Protein AF-0000000083609469 (afdb_homodimer)

Nearest PDB structures (foldseek):
  6h2f-assembly1_A  TM=4.988E-01  e=3.733E+00  Aeromonas hydrophila subsp. hydrophila AL09-71
  8to0-assembly1_z3  TM=3.259E-01  e=8.298E+00  Mus musculus
  6h2f-assembly1_A  TM=4.991E-01  e=3.916E+00  Aeromonas hydrophila subsp. hydrophila AL09-71
  8to0-assembly1_z3  TM=3.256E-01  e=8.155E+00  Mus musculus

Foldseek 3Di:
DLVLVVVLVVLVVLLVVLVVVQPFQPAQQTHLCDRPDPCNVLSNLLSVLSVQLSVLSVVLSVLSVVCVVVVDPDPVSVVSSVVSNVSSVVSNVVSVVSCCVPPVVCVVVVVVVVVVVVVVVCVVVVVSVVVVVVVVVVVVVVVVVVD/DLVLVVVLVVLVVLLVVLVVVQPFQPAQQTHLCDHPDPCNVLSNLLSVLSVQLSVLSVVLSVLSVVCVVVVDPDPVSVVSSVVSNVSSVVSNVVSVVSCCVPPVVCVVVVVVVVVVVVVVVCVVVVVSVVVVVVVVVVVVVVVVVVD

Solvent-accessible surface area (backbone atoms only — not comparable to full-atom values): 14788 Å² total; per-residue (Å²): 123,71,64,60,57,50,46,47,52,38,45,51,49,16,41,52,29,35,51,52,17,66,71,36,50,35,36,92,77,27,32,41,80,69,32,84,53,101,55,25,65,59,31,33,52,33,42,50,29,41,50,53,12,40,51,30,39,51,54,21,46,53,49,50,52,51,36,67,72,61,71,51,89,52,68,64,62,51,52,52,30,50,52,29,38,53,52,13,40,50,31,29,48,51,24,52,51,52,42,37,64,75,69,66,59,32,58,20,54,50,36,28,48,52,12,38,51,38,35,46,48,43,64,61,48,52,63,61,54,54,52,51,52,54,50,54,53,49,58,56,53,54,60,60,67,73,102,123,71,64,60,55,50,44,48,51,37,43,51,50,15,41,51,30,34,52,52,16,66,72,36,51,35,35,91,78,27,33,41,78,68,32,87,52,99,56,27,66,59,30,34,50,31,43,49,28,42,50,53,12,40,50,30,40,50,53,21,47,52,49,49,52,50,37,66,72,62,73,52,90,51,68,64,63,52,52,52,31,50,53,29,38,54,52,12,36,49,32,28,48,50,25,51,51,52,41,36,64,72,69,67,58,31,59,19,55,51,36,27,49,52,13,38,51,39,34,46,48,44,64,59,49,51,64,62,55,53,52,50,54,54,50,55,54,50,57,56,53,54,62,61,65,73,104

Secondary structure (DSSP, 8-state):
-HHHHHHHHHHHHHHHHHHHHHHS--BTTB-GGG--STTHHHHHHHHHHHHHHHHHHHHHHHHHHHHHHHT---HHHHHHHHHHHHHHHHHHHHHHHHHIIIII--HHHHHHHHHHHHHHHHHHHHHHHHHHHHHHHHHHHHHHHT-/-HHHHHHHHHHHHHHHHHHHHHHS--BTTB-GGG--STTHHHHHHHHHHHHHHHHHHHHHHHHHHHHHHHT---HHHHHHHHHHHHHHHHHHHHHHHHHIIIII--HHHHHHHHHHHHHHHHHHHHHHHHHHHHHHHHHHHHHHHT-

Radius of gyration: 21.51 Å; Cα contacts (8 Å, |Δi|>4): 345; chains: 2; bounding box: 43×72×48 Å

pLDDT: mean 83.33, std 13.92, range [41.39, 97.23]

Organism: Rodentolepis nana (NCBI:txid102285)

Structure (mmCIF, N/CA/C/O backbone):
data_AF-0000000083609469-model_v1
#
loop_
_entity.id
_entity.type
_entity.pdbx_description
1 polymer 'MARVEL domain-containing protein'
#
loop_
_atom_site.group_PDB
_atom_site.id
_atom_site.type_symbol
_atom_site.label_atom_id
_atom_site.label_alt_id
_atom_site.label_comp_id
_atom_site.label_asym_id
_atom_site.label_entity_id
_atom_site.label_seq_id
_atom_site.pdbx_PDB_ins_code
_atom_site.Cartn_x
_atom_site.Cartn_y
_atom_site.Cartn_z
_atom_site.occupancy
_atom_site.B_iso_or_equiv
_atom_site.auth_seq_id
_atom_site.auth_comp_id
_atom_site.auth_asym_id
_atom_site.auth_atom_id
_atom_site.pdbx_PDB_model_num
ATOM 1 N N . MET A 1 1 ? -4.867 20.844 6.312 1 44.65 1 MET A N 1
ATOM 2 C CA . MET A 1 1 ? -5.792 20.753 5.186 1 44.65 1 MET A CA 1
ATOM 3 C C . MET A 1 1 ? -5.316 19.719 4.171 1 44.65 1 MET A C 1
ATOM 5 O O . MET A 1 1 ? -6.113 18.927 3.666 1 44.65 1 MET A O 1
ATOM 9 N N . ASN A 1 2 ? -3.87 19.387 3.994 1 65.9 2 ASN A N 1
ATOM 10 C CA . ASN A 1 2 ? -3.301 18.66 2.865 1 65.9 2 ASN A CA 1
ATOM 11 C C . ASN A 1 2 ? -3.388 17.15 3.068 1 65.9 2 ASN A C 1
ATOM 13 O O . ASN A 1 2 ? -3.564 16.399 2.107 1 65.9 2 ASN A O 1
ATOM 17 N N . THR A 1 3 ? -3.768 16.7 4.252 1 70.67 3 THR A N 1
ATOM 18 C CA . THR A 1 3 ? -3.763 15.263 4.499 1 70.67 3 THR A CA 1
ATOM 19 C C . THR A 1 3 ? -5.1 14.641 4.105 1 70.67 3 THR A C 1
ATOM 21 O O . THR A 1 3 ? -5.147 13.501 3.639 1 70.67 3 THR A O 1
ATOM 24 N N . ARG A 1 4 ? -6.137 15.501 4.069 1 75.47 4 ARG A N 1
ATOM 25 C CA . ARG A 1 4 ? -7.463 15.002 3.719 1 75.47 4 ARG A CA 1
ATOM 26 C C . ARG A 1 4 ? -7.588 14.792 2.214 1 75.47 4 ARG A C 1
ATOM 28 O O . ARG A 1 4 ? -8.235 13.843 1.766 1 75.47 4 ARG A O 1
ATOM 35 N N . VAL A 1 5 ? -6.935 15.624 1.542 1 83.98 5 VAL A N 1
ATOM 36 C CA . VAL A 1 5 ? -6.95 15.491 0.089 1 83.98 5 VAL A CA 1
ATOM 37 C C . VAL A 1 5 ? -6.15 14.257 -0.325 1 83.98 5 VAL A C 1
ATOM 39 O O . VAL A 1 5 ? -6.564 13.512 -1.216 1 83.98 5 VAL A O 1
ATOM 42 N N . VAL A 1 6 ? -5.09 14.043 0.379 1 83.71 6 VAL A N 1
ATOM 43 C CA . VAL A 1 6 ? -4.246 12.892 0.077 1 83.71 6 VAL A CA 1
ATOM 44 C C . VAL A 1 6 ? -5.002 11.602 0.382 1 83.71 6 VAL A C 1
ATOM 46 O O . VAL A 1 6 ? -4.942 10.642 -0.39 1 83.71 6 VAL A O 1
ATOM 49 N N . THR A 1 7 ? -5.707 11.611 1.433 1 87.48 7 THR A N 1
ATOM 50 C CA . THR A 1 7 ? -6.479 10.437 1.824 1 87.48 7 THR A CA 1
ATOM 51 C C . THR A 1 7 ? -7.566 10.137 0.796 1 87.48 7 THR A C 1
ATOM 53 O O . THR A 1 7 ? -7.805 8.976 0.458 1 87.48 7 THR A O 1
ATOM 56 N N . SER A 1 8 ? -8.144 11.19 0.258 1 90.16 8 SER A N 1
ATOM 57 C CA . SER A 1 8 ? -9.175 11.007 -0.757 1 90.16 8 SER A CA 1
ATOM 58 C C . SER A 1 8 ? -8.592 10.418 -2.037 1 90.16 8 SER A C 1
ATOM 60 O O . SER A 1 8 ? -9.21 9.558 -2.669 1 90.16 8 SER A O 1
ATOM 62 N N . VAL A 1 9 ? -7.429 10.878 -2.406 1 90.94 9 VAL A N 1
ATOM 63 C CA . VAL A 1 9 ? -6.768 10.394 -3.613 1 90.94 9 VAL A CA 1
ATOM 64 C C . VAL A 1 9 ? -6.391 8.924 -3.442 1 90.94 9 VAL A C 1
ATOM 66 O O . VAL A 1 9 ? -6.592 8.115 -4.351 1 90.94 9 VAL A O 1
ATOM 69 N N . LEU A 1 10 ? -5.944 8.6 -2.287 1 91.97 10 LEU A N 1
ATOM 70 C CA . LEU A 1 10 ? -5.526 7.228 -2.022 1 91.97 10 LEU A CA 1
ATOM 71 C C . LEU A 1 10 ? -6.721 6.281 -2.046 1 91.97 10 LEU A C 1
ATOM 73 O O . LEU A 1 10 ? -6.637 5.182 -2.6 1 91.97 10 LEU A O 1
ATOM 77 N N . ILE A 1 11 ? -7.791 6.677 -1.482 1 94.81 11 ILE A N 1
ATOM 78 C CA . ILE A 1 11 ? -9.003 5.867 -1.506 1 94.81 11 ILE A CA 1
ATOM 79 C C . ILE A 1 11 ? -9.484 5.699 -2.945 1 94.81 11 ILE A C 1
ATOM 81 O O . ILE A 1 11 ? -9.896 4.607 -3.345 1 94.81 11 ILE A O 1
ATOM 85 N N . GLY A 1 12 ? -9.45 6.811 -3.677 1 94.83 12 GLY A N 1
ATOM 86 C CA . GLY A 1 12 ? -9.839 6.737 -5.077 1 94.83 12 GLY A CA 1
ATOM 87 C C . GLY A 1 12 ? -9.026 5.733 -5.87 1 94.83 12 GLY A C 1
ATOM 88 O O . GLY A 1 12 ? -9.58 4.962 -6.658 1 94.83 12 GLY A O 1
ATOM 89 N N . ILE A 1 13 ? -7.757 5.669 -5.665 1 94.51 13 ILE A N 1
ATOM 90 C CA . ILE A 1 13 ? -6.873 4.723 -6.337 1 94.51 13 ILE A CA 1
ATOM 91 C C . ILE A 1 13 ? -7.224 3.298 -5.914 1 94.51 13 ILE A C 1
ATOM 93 O O . ILE A 1 13 ? -7.257 2.387 -6.745 1 94.51 13 ILE A O 1
ATOM 97 N N . ALA A 1 14 ? -7.448 3.103 -4.649 1 95.28 14 ALA A N 1
ATOM 98 C CA . ALA A 1 14 ? -7.818 1.787 -4.134 1 95.28 14 ALA A CA 1
ATOM 99 C C . ALA A 1 14 ? -9.072 1.26 -4.827 1 95.28 14 ALA A C 1
ATOM 101 O O . ALA A 1 14 ? -9.116 0.102 -5.248 1 95.28 14 ALA A O 1
ATOM 102 N N . ILE A 1 15 ? -10.093 2.101 -4.98 1 96.15 15 ILE A N 1
ATOM 103 C CA . ILE A 1 15 ? -11.35 1.721 -5.614 1 96.15 15 ILE A CA 1
ATOM 104 C C . ILE A 1 15 ? -11.107 1.385 -7.084 1 96.15 15 ILE A C 1
ATOM 106 O O . ILE A 1 15 ? -11.607 0.376 -7.587 1 96.15 15 ILE A O 1
ATOM 110 N N . LEU A 1 16 ? -10.371 2.208 -7.759 1 95.3 16 LEU A N 1
ATOM 111 C CA . LEU A 1 16 ? -10.086 2.017 -9.177 1 95.3 16 LEU A CA 1
ATOM 112 C C . LEU A 1 16 ? -9.369 0.693 -9.414 1 95.3 16 LEU A C 1
ATOM 114 O O . LEU A 1 16 ? -9.78 -0.096 -10.269 1 95.3 16 LEU A O 1
ATOM 118 N N . LEU A 1 17 ? -8.384 0.41 -8.683 1 95.12 17 LEU A N 1
ATOM 119 C CA . LEU A 1 17 ? -7.59 -0.799 -8.873 1 95.12 17 LEU A CA 1
ATOM 120 C C . LEU A 1 17 ? -8.399 -2.043 -8.521 1 95.12 17 LEU A C 1
ATOM 122 O O . LEU A 1 17 ? -8.324 -3.056 -9.22 1 95.12 17 LEU A O 1
ATOM 126 N N . THR A 1 18 ? -9.158 -1.941 -7.424 1 94.59 18 THR A N 1
ATOM 127 C CA . THR A 1 18 ? -9.991 -3.073 -7.036 1 94.59 18 THR A CA 1
ATOM 128 C C . THR A 1 18 ? -11.031 -3.374 -8.112 1 94.59 18 THR A C 1
ATOM 130 O O . THR A 1 18 ? -11.266 -4.536 -8.447 1 94.59 18 THR A O 1
ATOM 133 N N . THR A 1 19 ? -11.633 -2.368 -8.693 1 93.53 19 THR A N 1
ATOM 134 C CA . THR A 1 19 ? -12.642 -2.541 -9.733 1 93.53 19 THR A CA 1
ATOM 135 C C . THR A 1 19 ? -12.022 -3.134 -10.995 1 93.53 19 THR A C 1
ATOM 137 O O . THR A 1 19 ? -12.588 -4.045 -11.602 1 93.53 19 THR A O 1
ATOM 140 N N . ILE A 1 20 ? -10.842 -2.624 -11.36 1 91.89 20 ILE A N 1
ATOM 141 C CA . ILE A 1 20 ? -10.146 -3.162 -12.523 1 91.89 20 ILE A CA 1
ATOM 142 C C . ILE A 1 20 ? -9.777 -4.623 -12.274 1 91.89 20 ILE A C 1
ATOM 144 O O . ILE A 1 20 ? -9.906 -5.463 -13.166 1 91.89 20 ILE A O 1
ATOM 148 N N . GLY A 1 21 ? -9.378 -4.931 -11.06 1 91.25 21 GLY A N 1
ATOM 149 C CA . GLY A 1 21 ? -9.024 -6.3 -10.721 1 91.25 21 GLY A CA 1
ATOM 150 C C . GLY A 1 21 ? -10.181 -7.27 -10.87 1 91.25 21 GLY A C 1
ATOM 151 O O . GLY A 1 21 ? -10.02 -8.356 -11.431 1 91.25 21 GLY A O 1
ATOM 152 N N . VAL A 1 22 ? -11.28 -6.884 -10.425 1 89.81 22 VAL A N 1
ATOM 153 C CA . VAL A 1 22 ? -12.446 -7.759 -10.472 1 89.81 22 VAL A CA 1
ATOM 154 C C . VAL A 1 22 ? -12.958 -7.861 -11.907 1 89.81 22 VAL A C 1
ATOM 156 O O . VAL A 1 22 ? -13.467 -8.906 -12.318 1 89.81 22 VAL A O 1
ATOM 159 N N . ALA A 1 23 ? -12.83 -6.843 -12.674 1 88.64 23 ALA A N 1
ATOM 160 C CA . ALA A 1 23 ? -13.371 -6.78 -14.029 1 88.64 23 ALA A CA 1
ATOM 161 C C . ALA A 1 23 ? -12.496 -7.561 -15.006 1 88.64 23 ALA A C 1
ATOM 163 O O . ALA A 1 23 ? -12.958 -7.97 -16.074 1 88.64 23 ALA A O 1
ATOM 164 N N . THR A 1 24 ? -11.275 -7.759 -14.691 1 86.64 24 THR A N 1
ATOM 165 C CA . THR A 1 24 ? -10.373 -8.444 -15.61 1 86.64 24 THR A CA 1
ATOM 166 C C . THR A 1 24 ? -10.387 -9.95 -15.359 1 86.64 24 THR A C 1
ATOM 168 O O . THR A 1 24 ? -10.844 -10.405 -14.308 1 86.64 24 THR A O 1
ATOM 171 N N . ASN A 1 25 ? -9.891 -10.743 -16.361 1 83.62 25 ASN A N 1
ATOM 172 C CA . ASN A 1 25 ? -10.003 -12.197 -16.321 1 83.62 25 ASN A CA 1
ATOM 173 C C . ASN A 1 25 ? -8.643 -12.858 -16.117 1 83.62 25 ASN A C 1
ATOM 175 O O . ASN A 1 25 ? -8.473 -14.042 -16.413 1 83.62 25 ASN A O 1
ATOM 179 N N . ASN A 1 26 ? -7.731 -12.158 -15.636 1 86.02 26 ASN A N 1
ATOM 180 C CA . ASN A 1 26 ? -6.401 -12.727 -15.444 1 86.02 26 ASN A CA 1
ATOM 181 C C . ASN A 1 26 ? -6.224 -13.275 -14.031 1 86.02 26 ASN A C 1
ATOM 183 O O . ASN A 1 26 ? -5.217 -13.001 -13.376 1 86.02 26 ASN A O 1
ATOM 187 N N . TRP A 1 27 ? -7.296 -13.929 -13.559 1 83.38 27 TRP A N 1
ATOM 188 C CA . TRP A 1 27 ? -7.245 -14.691 -12.315 1 83.38 27 TRP A CA 1
ATOM 189 C C . TRP A 1 27 ? -6.888 -16.149 -12.584 1 83.38 27 TRP A C 1
ATOM 191 O O . TRP A 1 27 ? -6.867 -16.587 -13.737 1 83.38 27 TRP A O 1
ATOM 201 N N . SER A 1 28 ? -6.504 -16.762 -11.433 1 77.04 28 SER A N 1
ATOM 202 C CA . SER A 1 28 ? -6.318 -18.2 -11.598 1 77.04 28 SER A CA 1
ATOM 203 C C . SER A 1 28 ? -7.611 -18.878 -12.035 1 77.04 28 SER A C 1
ATOM 205 O O . SER A 1 28 ? -8.642 -18.75 -11.37 1 77.04 28 SER A O 1
ATOM 207 N N . GLY A 1 29 ? -7.671 -19.441 -13.128 1 74.95 29 GLY A N 1
ATOM 208 C CA . GLY A 1 29 ? -8.853 -20.13 -13.621 1 74.95 29 GLY A CA 1
ATOM 209 C C . GLY A 1 29 ? -9.771 -19.236 -14.433 1 74.95 29 GLY A C 1
ATOM 210 O O . GLY A 1 29 ? -10.899 -19.618 -14.748 1 74.95 29 GLY A O 1
ATOM 211 N N . GLY A 1 30 ? -9.214 -17.957 -14.642 1 78.39 30 GLY A N 1
ATOM 212 C CA . GLY A 1 30 ? -9.998 -17.065 -15.482 1 78.39 30 GLY A CA 1
ATOM 213 C C . GLY A 1 30 ? -10.709 -15.979 -14.697 1 78.39 30 GLY A C 1
ATOM 214 O O . GLY A 1 30 ? -10.109 -15.335 -13.834 1 78.39 30 GLY A O 1
ATOM 215 N N . ASN A 1 31 ? -12.029 -15.893 -15.044 1 78.16 31 ASN A N 1
ATOM 216 C CA . ASN A 1 31 ? -12.806 -14.85 -14.384 1 78.16 31 ASN A CA 1
ATOM 217 C C . ASN A 1 31 ? -13.262 -15.285 -12.994 1 78.16 31 ASN A C 1
ATOM 219 O O . ASN A 1 31 ? -13.762 -16.398 -12.82 1 78.16 31 ASN A O 1
ATOM 223 N N . LEU A 1 32 ? -12.982 -14.43 -12.04 1 82.01 32 LEU A N 1
ATOM 224 C CA . LEU A 1 32 ? -13.278 -14.728 -10.643 1 82.01 32 LEU A CA 1
ATOM 225 C C . LEU A 1 32 ? -14.769 -14.98 -10.445 1 82.01 32 LEU A C 1
ATOM 227 O O . LEU A 1 32 ? -15.158 -15.854 -9.667 1 82.01 32 LEU A O 1
ATOM 231 N N . LEU A 1 33 ? -15.626 -14.323 -11.217 1 81.04 33 LEU A N 1
ATOM 232 C CA . LEU A 1 33 ? -17.073 -14.38 -11.042 1 81.04 33 LEU A CA 1
ATOM 233 C C . LEU A 1 33 ? -17.674 -15.523 -11.854 1 81.04 33 LEU A C 1
ATOM 235 O O . LEU A 1 33 ? -18.807 -15.941 -11.602 1 81.04 33 LEU A O 1
ATOM 239 N N . ASN A 1 34 ? -16.902 -16.08 -12.811 1 78.65 34 ASN A N 1
ATOM 240 C CA . ASN A 1 34 ? -17.39 -17.156 -13.667 1 78.65 34 ASN A CA 1
ATOM 241 C C . ASN A 1 34 ? -16.386 -18.302 -13.752 1 78.65 34 ASN A C 1
ATOM 243 O O . ASN A 1 34 ? -16.032 -18.743 -14.847 1 78.65 34 ASN A O 1
ATOM 247 N N . GLN A 1 35 ? -15.886 -18.699 -12.598 1 73.77 35 GLN A N 1
ATOM 248 C CA . GLN A 1 35 ? -14.894 -19.768 -12.651 1 73.77 35 GLN A CA 1
ATOM 249 C C . GLN A 1 35 ? -15.564 -21.139 -12.652 1 73.77 35 GLN A C 1
ATOM 251 O O . GLN A 1 35 ? -16.544 -21.358 -11.937 1 73.77 35 GLN A O 1
ATOM 256 N N . ASN A 1 36 ? -15.326 -21.953 -13.5 1 66.79 36 ASN A N 1
ATOM 257 C CA . ASN A 1 36 ? -15.908 -23.285 -13.619 1 66.79 36 ASN A CA 1
ATOM 258 C C . ASN A 1 36 ? -15.075 -24.33 -12.883 1 66.79 36 ASN A C 1
ATOM 260 O O . ASN A 1 36 ? -15.496 -25.479 -12.741 1 66.79 36 ASN A O 1
ATOM 264 N N . GLY A 1 37 ? -14.285 -23.968 -12.026 1 66.62 37 GLY A N 1
ATOM 265 C CA . GLY A 1 37 ? -13.444 -25.018 -11.473 1 66.62 37 GLY A CA 1
ATOM 266 C C . GLY A 1 37 ? -13.838 -25.416 -10.063 1 66.62 37 GLY A C 1
ATOM 267 O O . GLY A 1 37 ? -14.921 -25.062 -9.592 1 66.62 37 GLY A O 1
ATOM 268 N N . HIS A 1 38 ? -13.325 -26.457 -9.421 1 69.83 38 HIS A N 1
ATOM 269 C CA . HIS A 1 38 ? -13.574 -27.075 -8.123 1 69.83 38 HIS A CA 1
ATOM 270 C C . HIS A 1 38 ? -13.675 -26.025 -7.023 1 69.83 38 HIS A C 1
ATOM 272 O O . HIS A 1 38 ? -14.435 -26.193 -6.066 1 69.83 38 HIS A O 1
ATOM 278 N N . ASN A 1 39 ? -13.198 -24.804 -7.235 1 80.25 39 ASN A N 1
ATOM 279 C CA . ASN A 1 39 ? -13.269 -23.75 -6.229 1 80.25 39 ASN A CA 1
ATOM 280 C C . ASN A 1 39 ? -14.006 -22.522 -6.754 1 80.25 39 ASN A C 1
ATOM 282 O O . ASN A 1 39 ? -13.618 -21.389 -6.464 1 80.25 39 ASN A O 1
ATOM 286 N N . SER A 1 40 ? -15.128 -22.961 -7.466 1 84.37 40 SER A N 1
ATOM 287 C CA . SER A 1 40 ? -15.905 -21.887 -8.077 1 84.37 40 SER A CA 1
ATOM 288 C C . SER A 1 40 ? -16.655 -21.079 -7.024 1 84.37 40 SER A C 1
ATOM 290 O O . SER A 1 40 ? -16.767 -19.856 -7.136 1 84.37 40 SER A O 1
ATOM 292 N N . GLU A 1 41 ? -17.066 -21.776 -5.972 1 85.17 41 GLU A N 1
ATOM 293 C CA . GLU A 1 41 ? -17.791 -21.084 -4.91 1 85.17 41 GLU A CA 1
ATOM 294 C C . GLU A 1 41 ? -16.872 -20.14 -4.14 1 85.17 41 GLU A C 1
ATOM 296 O O . GLU A 1 41 ? -17.264 -19.019 -3.806 1 85.17 41 GLU A O 1
ATOM 301 N N . THR A 1 42 ? -15.68 -20.621 -3.894 1 88.54 42 THR A N 1
ATOM 302 C CA . THR A 1 42 ? -14.713 -19.789 -3.187 1 88.54 42 THR A CA 1
ATOM 303 C C . THR A 1 42 ? -14.317 -18.582 -4.033 1 88.54 42 THR A C 1
ATOM 305 O O . THR A 1 42 ? -14.168 -17.474 -3.513 1 88.54 42 THR A O 1
ATOM 308 N N . ALA A 1 43 ? -14.229 -18.869 -5.31 1 88.81 43 ALA A N 1
ATOM 309 C CA . ALA A 1 43 ? -13.884 -17.781 -6.221 1 88.81 43 ALA A CA 1
ATOM 310 C C . ALA A 1 43 ? -14.992 -16.733 -6.269 1 88.81 43 ALA A C 1
ATOM 312 O O . ALA A 1 43 ? -14.72 -15.531 -6.243 1 88.81 43 ALA A O 1
ATOM 313 N N . LEU A 1 44 ? -16.167 -17.233 -6.306 1 89.58 44 LEU A N 1
ATOM 314 C CA . LEU A 1 44 ? -17.311 -16.327 -6.294 1 89.58 44 LEU A CA 1
ATOM 315 C C . LEU A 1 44 ? -17.372 -15.547 -4.985 1 89.58 44 LEU A C 1
ATOM 317 O O . LEU A 1 44 ? -17.663 -14.349 -4.985 1 89.58 44 LEU A O 1
ATOM 321 N N . GLY A 1 45 ? -17.113 -16.201 -3.902 1 91.61 45 GLY A N 1
ATOM 322 C CA . GLY A 1 45 ? -17.074 -15.526 -2.614 1 91.61 45 GLY A CA 1
ATOM 323 C C . GLY A 1 45 ? -16.035 -14.423 -2.55 1 91.61 45 GLY A C 1
ATOM 324 O O . GLY A 1 45 ? -16.318 -13.325 -2.065 1 91.61 45 GLY A O 1
ATOM 325 N N . VAL A 1 46 ? -14.893 -14.723 -3.067 1 91.93 46 VAL A N 1
ATOM 326 C CA . VAL A 1 46 ? -13.798 -13.759 -3.102 1 91.93 46 VAL A CA 1
ATOM 327 C C . VAL A 1 46 ? -14.196 -12.555 -3.953 1 91.93 46 VAL A C 1
ATOM 329 O O . VAL A 1 46 ? -13.973 -11.408 -3.56 1 91.93 46 VAL A O 1
ATOM 332 N N . GLY A 1 47 ? -14.772 -12.874 -5.098 1 92.3 47 GLY A N 1
ATOM 333 C CA . GLY A 1 47 ? -15.229 -11.795 -5.96 1 92.3 47 GLY A CA 1
ATOM 334 C C . GLY A 1 47 ? -16.27 -10.908 -5.303 1 92.3 47 GLY A C 1
ATOM 335 O O . GLY A 1 47 ? -16.2 -9.681 -5.405 1 92.3 47 GLY A O 1
ATOM 336 N N . CYS A 1 48 ? -17.18 -11.498 -4.645 1 93.52 48 CYS A N 1
ATOM 337 C CA . CYS A 1 48 ? -18.228 -10.759 -3.951 1 93.52 48 CYS A CA 1
ATOM 338 C C . CYS A 1 48 ? -17.642 -9.896 -2.839 1 93.52 48 CYS A C 1
ATOM 340 O O . CYS A 1 48 ? -18.066 -8.756 -2.644 1 93.52 48 CYS A O 1
ATOM 342 N N . LEU A 1 49 ? -16.728 -10.42 -2.142 1 95.1 49 LEU A N 1
ATOM 343 C CA . LEU A 1 49 ? -16.087 -9.666 -1.071 1 95.1 49 LEU A CA 1
ATOM 344 C C . LEU A 1 49 ? -15.361 -8.444 -1.625 1 95.1 49 LEU A C 1
ATOM 346 O O . LEU A 1 49 ? -15.403 -7.367 -1.026 1 95.1 49 LEU A O 1
ATOM 350 N N . LEU A 1 50 ? -14.705 -8.628 -2.749 1 95.76 50 LEU A N 1
ATOM 351 C CA . LEU A 1 50 ? -14 -7.518 -3.379 1 95.76 50 LEU A CA 1
ATOM 352 C C . LEU A 1 50 ? -14.975 -6.425 -3.804 1 95.76 50 LEU A C 1
ATOM 354 O O . LEU A 1 50 ? -14.713 -5.238 -3.597 1 95.76 50 LEU A O 1
ATOM 358 N N . ILE A 1 51 ? -16.097 -6.83 -4.305 1 95.36 51 ILE A N 1
ATOM 359 C CA . ILE A 1 51 ? -17.102 -5.879 -4.766 1 95.36 51 ILE A CA 1
ATOM 360 C C . ILE A 1 51 ? -17.711 -5.151 -3.57 1 95.36 51 ILE A C 1
ATOM 362 O O . ILE A 1 51 ? -17.828 -3.923 -3.577 1 95.36 51 ILE A O 1
ATOM 366 N N . VAL A 1 52 ? -18.072 -5.895 -2.591 1 96.14 52 VAL A N 1
ATOM 367 C CA . VAL A 1 52 ? -18.643 -5.309 -1.383 1 96.14 52 VAL A CA 1
ATOM 368 C C . VAL A 1 52 ? -17.644 -4.339 -0.756 1 96.14 52 VAL A C 1
ATOM 370 O O . VAL A 1 52 ? -18.018 -3.247 -0.323 1 96.14 52 VAL A O 1
ATOM 373 N N . GLY A 1 53 ? -16.382 -4.743 -0.712 1 97.23 53 GLY A N 1
ATOM 374 C CA . GLY A 1 53 ? -15.354 -3.854 -0.194 1 97.23 53 GLY A CA 1
ATOM 375 C C . GLY A 1 53 ? -15.236 -2.559 -0.976 1 97.23 53 GLY A C 1
ATOM 376 O O . GLY A 1 53 ? -15.15 -1.479 -0.388 1 97.23 53 GLY A O 1
ATOM 377 N N . ALA A 1 54 ? -15.307 -2.64 -2.279 1 96.07 54 ALA A N 1
ATOM 378 C CA . ALA A 1 54 ? -15.216 -1.459 -3.133 1 96.07 54 ALA A CA 1
ATOM 379 C C . ALA A 1 54 ? -16.403 -0.526 -2.909 1 96.07 54 ALA A C 1
ATOM 381 O O . ALA A 1 54 ? -16.247 0.697 -2.909 1 96.07 54 ALA A O 1
ATOM 382 N N . VAL A 1 55 ? -17.519 -1.095 -2.69 1 96.64 55 VAL A N 1
ATOM 383 C CA . VAL A 1 55 ? -18.723 -0.304 -2.455 1 96.64 55 VAL A CA 1
ATOM 384 C C . VAL A 1 55 ? -18.588 0.466 -1.144 1 96.64 55 VAL A C 1
ATOM 386 O O . VAL A 1 55 ? -18.883 1.662 -1.086 1 96.64 55 VAL A O 1
ATOM 389 N N . PHE A 1 56 ? -18.177 -0.19 -0.09 1 97.02 56 PHE A N 1
ATOM 390 C CA . PHE A 1 56 ? -17.969 0.469 1.194 1 97.02 56 PHE A CA 1
ATOM 391 C C . PHE A 1 56 ? -16.94 1.586 1.068 1 97.02 56 PHE A C 1
ATOM 393 O O . PHE A 1 56 ? -17.106 2.659 1.651 1 97.02 56 PHE A O 1
ATOM 400 N N . LEU A 1 57 ? -15.917 1.391 0.317 1 96.66 57 LEU A N 1
ATOM 401 C CA . LEU A 1 57 ? -14.896 2.415 0.118 1 96.66 57 LEU A CA 1
ATOM 402 C C . LEU A 1 57 ? -15.455 3.593 -0.673 1 96.66 57 LEU A C 1
ATOM 404 O O . LEU A 1 57 ? -15.061 4.74 -0.447 1 96.66 57 LEU A O 1
ATOM 408 N N . CYS A 1 58 ? -16.338 3.285 -1.607 1 96.75 58 CYS A N 1
ATOM 409 C CA . CYS A 1 58 ? -16.985 4.359 -2.353 1 96.75 58 CYS A CA 1
ATOM 410 C C . CYS A 1 58 ? -17.796 5.256 -1.425 1 96.75 58 CYS A C 1
ATOM 412 O O . CYS A 1 58 ? -17.744 6.482 -1.539 1 96.75 58 CYS A O 1
ATOM 414 N N . ILE A 1 59 ? -18.497 4.667 -0.55 1 96.24 59 ILE A N 1
ATOM 415 C CA . ILE A 1 59 ? -19.281 5.423 0.421 1 96.24 59 ILE A CA 1
ATOM 416 C C . ILE A 1 59 ? -18.35 6.259 1.297 1 96.24 59 ILE A C 1
ATOM 418 O O . ILE A 1 59 ? -18.609 7.441 1.536 1 96.24 59 ILE A O 1
ATOM 422 N N . ALA A 1 60 ? -17.313 5.631 1.758 1 94.59 60 ALA A N 1
ATOM 423 C CA . ALA A 1 60 ? -16.338 6.347 2.577 1 94.59 60 ALA A CA 1
ATOM 424 C C . ALA A 1 60 ? -15.744 7.528 1.815 1 94.59 60 ALA A C 1
ATOM 426 O O . ALA A 1 60 ? -15.533 8.6 2.387 1 94.59 60 ALA A O 1
ATOM 427 N N . LEU A 1 61 ? -15.463 7.352 0.525 1 94.02 61 LEU A N 1
ATOM 428 C CA . LEU A 1 61 ? -14.905 8.414 -0.305 1 94.02 61 LEU A CA 1
ATOM 429 C C . LEU A 1 61 ? -15.874 9.587 -0.411 1 94.02 61 LEU A C 1
ATOM 431 O O . LEU A 1 61 ? -15.463 10.746 -0.327 1 94.02 61 LEU A O 1
ATOM 435 N N . ILE A 1 62 ? -17.116 9.241 -0.581 1 94.19 62 ILE A N 1
ATOM 436 C CA . ILE A 1 62 ? -18.144 10.27 -0.687 1 94.19 62 ILE A CA 1
ATOM 437 C C . ILE A 1 62 ? -18.201 11.078 0.608 1 94.19 62 ILE A C 1
ATOM 439 O O . ILE A 1 62 ? -18.238 12.311 0.577 1 94.19 62 ILE A O 1
ATOM 443 N N . ILE A 1 63 ? -18.218 10.441 1.729 1 91.33 63 ILE A N 1
ATOM 444 C CA . ILE A 1 63 ? -18.27 11.102 3.029 1 91.33 63 ILE A CA 1
ATOM 445 C C . ILE A 1 63 ? -17.037 11.984 3.208 1 91.33 63 ILE A C 1
ATOM 447 O O . ILE A 1 63 ? -17.142 13.122 3.673 1 91.33 63 ILE A O 1
ATOM 451 N N . ASN A 1 64 ? -15.9 11.484 2.844 1 89.07 64 ASN A N 1
ATOM 452 C CA . ASN A 1 64 ? -14.646 12.217 2.987 1 89.07 64 ASN A CA 1
ATOM 453 C C . ASN A 1 64 ? -14.634 13.479 2.13 1 89.07 64 ASN A C 1
ATOM 455 O O . ASN A 1 64 ? -14.214 14.542 2.589 1 89.07 64 ASN A O 1
ATOM 459 N N . VAL A 1 65 ? -15.052 13.394 0.919 1 88.56 65 VAL A N 1
ATOM 460 C CA . VAL A 1 65 ? -15.075 14.534 0.008 1 88.56 65 VAL A CA 1
ATOM 461 C C . VAL A 1 65 ? -16.072 15.576 0.509 1 88.56 65 VAL A C 1
ATOM 463 O O . VAL A 1 65 ? -15.808 16.779 0.443 1 88.56 65 VAL A O 1
ATOM 466 N N . THR A 1 66 ? -17.169 15.195 1.053 1 88.3 66 THR A N 1
ATOM 467 C CA . THR A 1 66 ? -18.172 16.108 1.591 1 88.3 66 THR A CA 1
ATOM 468 C C . THR A 1 66 ? -17.631 16.847 2.812 1 88.3 66 THR A C 1
ATOM 470 O O . THR A 1 66 ? -17.911 18.032 3.001 1 88.3 66 THR A O 1
ATOM 473 N N . GLN A 1 67 ? -16.88 16.136 3.594 1 83.67 67 GLN A N 1
ATOM 474 C CA . GLN A 1 67 ? -16.298 16.761 4.777 1 83.67 67 GLN A CA 1
ATOM 475 C C . GLN A 1 67 ? -15.237 17.788 4.392 1 83.67 67 GLN A C 1
ATOM 477 O O . GLN A 1 67 ? -15.1 18.823 5.048 1 83.67 67 GLN A O 1
ATOM 482 N N . VAL A 1 68 ? -14.469 17.52 3.4 1 77.91 68 VAL A N 1
ATOM 483 C CA . VAL A 1 68 ? -13.439 18.439 2.927 1 77.91 68 VAL A CA 1
ATOM 484 C C . VAL A 1 68 ? -14.091 19.686 2.336 1 77.91 68 VAL A C 1
ATOM 486 O O . VAL A 1 68 ? -13.608 20.803 2.539 1 77.91 68 VAL A O 1
ATOM 489 N N . LEU A 1 69 ? -15.172 19.45 1.646 1 83.72 69 LEU A N 1
ATOM 490 C CA . LEU A 1 69 ? -15.847 20.558 0.978 1 83.72 69 LEU A CA 1
ATOM 491 C C . LEU A 1 69 ? -16.609 21.415 1.984 1 83.72 69 LEU A C 1
ATOM 493 O O . LEU A 1 69 ? -16.662 22.639 1.848 1 83.72 69 LEU A O 1
ATOM 497 N N . LYS A 1 70 ? -17.255 20.848 2.98 1 80.98 70 LYS A N 1
ATOM 498 C CA . LYS A 1 70 ? -18.103 21.593 3.907 1 80.98 70 LYS A CA 1
ATOM 499 C C . LYS A 1 70 ? -17.3 22.097 5.102 1 80.98 70 LYS A C 1
ATOM 501 O O . LYS A 1 70 ? -17.782 22.928 5.875 1 80.98 70 LYS A O 1
ATOM 506 N N . ASN A 1 71 ? -16.047 21.804 5.221 1 69.62 71 ASN A N 1
ATOM 507 C CA . ASN A 1 71 ? -15.206 22.211 6.342 1 69.62 71 ASN A CA 1
ATOM 508 C C . ASN A 1 71 ? -15.901 21.972 7.68 1 69.62 71 ASN A C 1
ATOM 510 O O . ASN A 1 71 ? -15.801 22.794 8.592 1 69.62 71 ASN A O 1
ATOM 514 N N . ASN A 1 72 ? -16.962 21.12 7.641 1 59.08 72 ASN A N 1
ATOM 515 C CA . ASN A 1 72 ? -17.695 20.845 8.872 1 59.08 72 ASN A CA 1
ATOM 516 C C . ASN A 1 72 ? -17.249 19.531 9.507 1 59.08 72 ASN A C 1
ATOM 518 O O . ASN A 1 72 ? -17.3 18.478 8.868 1 59.08 72 ASN A O 1
ATOM 522 N N . GLU A 1 73 ? -16.492 19.635 10.588 1 63.55 73 GLU A N 1
ATOM 523 C CA . GLU A 1 73 ? -16.038 18.465 11.332 1 63.55 73 GLU A CA 1
ATOM 524 C C . GLU A 1 73 ? -17.095 18.001 12.33 1 63.55 73 GLU A C 1
ATOM 526 O O . GLU A 1 73 ? -17.034 18.344 13.513 1 63.55 73 GLU A O 1
ATOM 531 N N . SER A 1 74 ? -18.275 17.63 11.745 1 70.16 74 SER A N 1
ATOM 532 C CA . SER A 1 74 ? -19.235 17.028 12.665 1 70.16 74 SER A CA 1
ATOM 533 C C . SER A 1 74 ? -18.841 15.597 13.016 1 70.16 74 SER A C 1
ATOM 535 O O . SER A 1 74 ? -18.199 14.911 12.218 1 70.16 74 SER A O 1
ATOM 537 N N . PHE A 1 75 ? -19.03 15.179 14.21 1 76.78 75 PHE A N 1
ATOM 538 C CA . PHE A 1 75 ? -18.682 13.876 14.764 1 76.78 75 PHE A CA 1
ATOM 539 C C . PHE A 1 75 ? -19.37 12.757 13.99 1 76.78 75 PHE A C 1
ATOM 541 O O . PHE A 1 75 ? -18.783 11.696 13.769 1 76.78 75 PHE A O 1
ATOM 548 N N . GLY A 1 76 ? -20.544 12.992 13.528 1 77.3 76 GLY A N 1
ATOM 549 C CA . GLY A 1 76 ? -21.342 11.987 12.843 1 77.3 76 GLY A CA 1
ATOM 550 C C . GLY A 1 76 ? -20.706 11.495 11.557 1 77.3 76 GLY A C 1
ATOM 551 O O . GLY A 1 76 ? -20.359 10.318 11.44 1 77.3 76 GLY A O 1
ATOM 552 N N . PRO A 1 77 ? -20.48 12.436 10.756 1 82.26 77 PRO A N 1
ATOM 553 C CA . PRO A 1 77 ? -19.876 12.037 9.482 1 82.26 77 PRO A CA 1
ATOM 554 C C . PRO A 1 77 ? -18.476 11.452 9.65 1 82.26 77 PRO A C 1
ATOM 556 O O . PRO A 1 77 ? -18.08 10.561 8.894 1 82.26 77 PRO A O 1
ATOM 559 N N . CYS A 1 78 ? -17.758 11.777 10.656 1 81.81 78 CYS A N 1
ATOM 560 C CA . CYS A 1 78 ? -16.432 11.231 10.923 1 81.81 78 CYS A CA 1
ATOM 561 C C . CYS A 1 78 ? -16.52 9.772 11.355 1 81.81 78 CYS A C 1
ATOM 563 O O . CYS A 1 78 ? -15.735 8.937 10.9 1 81.81 78 CYS A O 1
ATOM 565 N N . LEU A 1 79 ? -17.528 9.558 12.243 1 86.33 79 LEU A N 1
ATOM 566 C CA . LEU A 1 79 ? -17.728 8.189 12.705 1 86.33 79 LEU A CA 1
ATOM 567 C C . LEU A 1 79 ? -18.176 7.288 11.558 1 86.33 79 LEU A C 1
ATOM 569 O O . LEU A 1 79 ? -17.715 6.151 11.439 1 86.33 79 LEU A O 1
ATOM 573 N N . ALA A 1 80 ? -19.018 7.812 10.783 1 89.49 80 ALA A N 1
ATOM 574 C CA . ALA A 1 80 ? -19.498 7.053 9.631 1 89.49 80 ALA A CA 1
ATOM 575 C C . ALA A 1 80 ? -18.359 6.752 8.66 1 89.49 80 ALA A C 1
ATOM 577 O O . ALA A 1 80 ? -18.293 5.659 8.092 1 89.49 80 ALA A O 1
ATOM 578 N N . PHE A 1 81 ? -17.453 7.709 8.488 1 90.44 81 PHE A N 1
ATOM 579 C CA . PHE A 1 81 ? -16.286 7.533 7.632 1 90.44 81 PHE A CA 1
ATOM 580 C C . PHE A 1 81 ? -15.393 6.416 8.158 1 90.44 81 PHE A C 1
ATOM 582 O O . PHE A 1 81 ? -14.989 5.529 7.403 1 90.44 81 PHE A O 1
ATOM 589 N N . PHE A 1 82 ? -15.294 6.316 9.43 1 90.64 82 PHE A N 1
ATOM 590 C CA . PHE A 1 82 ? -14.423 5.318 10.041 1 90.64 82 PHE A CA 1
ATOM 591 C C . PHE A 1 82 ? -15.016 3.922 9.897 1 90.64 82 PHE A C 1
ATOM 593 O O . PHE A 1 82 ? -14.318 2.982 9.512 1 90.64 82 PHE A O 1
ATOM 600 N N . ILE A 1 83 ? -16.169 3.849 10.083 1 93.24 83 ILE A N 1
ATOM 601 C CA . ILE A 1 83 ? -16.821 2.545 10.061 1 93.24 83 ILE A CA 1
ATOM 602 C C . ILE A 1 83 ? -16.823 1.993 8.637 1 93.24 83 ILE A C 1
ATOM 604 O O . ILE A 1 83 ? -16.487 0.827 8.416 1 93.24 83 ILE A O 1
ATOM 608 N N . THR A 1 84 ? -17.139 2.832 7.759 1 94.92 84 THR A N 1
ATOM 609 C CA . THR A 1 84 ? -17.227 2.38 6.375 1 94.92 84 THR A CA 1
ATOM 610 C C . THR A 1 84 ? -15.841 2.069 5.818 1 94.92 84 THR A C 1
ATOM 612 O O . THR A 1 84 ? -15.661 1.082 5.101 1 94.92 84 THR A O 1
ATOM 615 N N . LEU A 1 85 ? -14.914 2.833 6.191 1 94.44 85 LEU A N 1
ATOM 616 C CA . LEU A 1 85 ? -13.547 2.623 5.728 1 94.44 85 LEU A CA 1
ATOM 617 C C . LEU A 1 85 ? -12.994 1.301 6.25 1 94.44 85 LEU A C 1
ATOM 619 O O . LEU A 1 85 ? -12.499 0.48 5.474 1 94.44 85 LEU A O 1
ATOM 623 N N . TYR A 1 86 ? -13.169 1.019 7.51 1 96.18 86 TYR A N 1
ATOM 624 C CA . TYR A 1 86 ? -12.581 -0.166 8.123 1 96.18 86 TYR A CA 1
ATOM 625 C C . TYR A 1 86 ? -13.328 -1.426 7.703 1 96.18 86 TYR A C 1
ATOM 627 O O . TYR A 1 86 ? -12.725 -2.491 7.549 1 96.18 86 TYR A O 1
ATOM 635 N N . LEU A 1 87 ? -14.567 -1.249 7.527 1 96.04 87 LEU A N 1
ATOM 636 C CA . LEU A 1 87 ? -15.327 -2.384 7.015 1 96.04 87 LEU A CA 1
ATOM 637 C C . LEU A 1 87 ? -14.906 -2.721 5.589 1 96.04 87 LEU A C 1
ATOM 639 O O . LEU A 1 87 ? -14.752 -3.895 5.244 1 96.04 87 LEU A O 1
ATOM 643 N N . GLY A 1 88 ? -14.745 -1.682 4.76 1 96.98 88 GLY A N 1
ATOM 644 C CA . GLY A 1 88 ? -14.302 -1.897 3.392 1 96.98 88 GLY A CA 1
ATOM 645 C C . GLY A 1 88 ? -12.928 -2.533 3.302 1 96.98 88 GLY A C 1
ATOM 646 O O . GLY A 1 88 ? -12.725 -3.48 2.54 1 96.98 88 GLY A O 1
ATOM 647 N N . VAL A 1 89 ? -12.035 -2.094 4.133 1 96.28 89 VAL A N 1
ATOM 648 C CA . VAL A 1 89 ? -10.673 -2.615 4.152 1 96.28 89 VAL A CA 1
ATOM 649 C C . VAL A 1 89 ? -10.681 -4.065 4.63 1 96.28 89 VAL A C 1
ATOM 651 O O . VAL A 1 89 ? -9.964 -4.909 4.086 1 96.28 89 VAL A O 1
ATOM 654 N N . ALA A 1 90 ? -11.474 -4.366 5.619 1 96.42 90 ALA A N 1
ATOM 655 C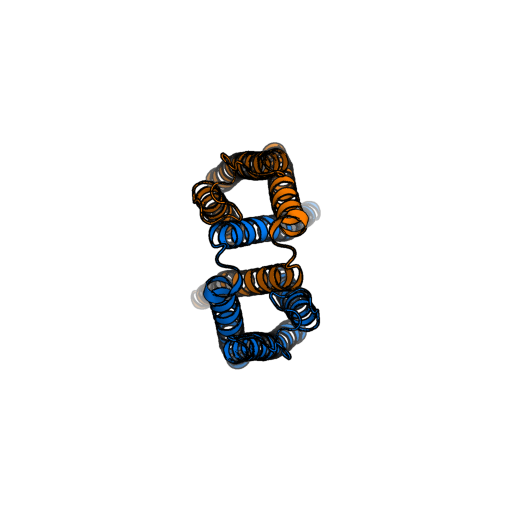 CA . ALA A 1 90 ? -11.569 -5.725 6.146 1 96.42 90 ALA A CA 1
ATOM 656 C C . ALA A 1 90 ? -12.054 -6.697 5.074 1 96.42 90 ALA A C 1
ATOM 658 O O . ALA A 1 90 ? -11.51 -7.794 4.929 1 96.42 90 ALA A O 1
ATOM 659 N N . CYS A 1 91 ? -13.024 -6.288 4.355 1 96.93 91 CYS A N 1
ATOM 660 C CA . CYS A 1 91 ? -13.558 -7.13 3.29 1 96.93 91 CYS A CA 1
ATOM 661 C C . CYS A 1 91 ? -12.505 -7.388 2.219 1 96.93 91 CYS A C 1
ATOM 663 O O . CYS A 1 91 ? -12.316 -8.528 1.79 1 96.93 91 CYS A O 1
ATOM 665 N N . LEU A 1 92 ? -11.791 -6.385 1.788 1 96.27 92 LEU A N 1
ATOM 666 C CA . LEU A 1 92 ? -10.763 -6.529 0.763 1 96.27 92 LEU A CA 1
ATOM 667 C C . LEU A 1 92 ? -9.631 -7.427 1.25 1 96.27 92 LEU A C 1
ATOM 669 O O . LEU A 1 92 ? -9.152 -8.287 0.508 1 96.27 92 LEU A O 1
ATOM 673 N N . LEU A 1 93 ? -9.254 -7.235 2.487 1 94.88 93 LEU A N 1
ATOM 674 C CA . LEU A 1 93 ? -8.144 -7.986 3.064 1 94.88 93 LEU A CA 1
ATOM 675 C C . LEU A 1 93 ? -8.479 -9.471 3.148 1 94.88 93 LEU A C 1
ATOM 677 O O . LEU A 1 93 ? -7.663 -10.317 2.775 1 94.88 93 LEU A O 1
ATOM 681 N N . VAL A 1 94 ? -9.666 -9.752 3.59 1 95.47 94 VAL A N 1
ATOM 682 C CA . VAL A 1 94 ? -10.092 -11.143 3.703 1 95.47 94 VAL A CA 1
ATOM 683 C C . VAL A 1 94 ? -10.132 -11.785 2.318 1 95.47 94 VAL A C 1
ATOM 685 O O . VAL A 1 94 ? -9.703 -12.928 2.145 1 95.47 94 VAL A O 1
ATOM 688 N N . ALA A 1 95 ? -10.628 -11.088 1.365 1 94.81 95 ALA A N 1
ATOM 689 C CA . ALA A 1 95 ? -10.711 -11.609 0.003 1 94.81 95 ALA A CA 1
ATOM 690 C C . ALA A 1 95 ? -9.328 -11.968 -0.532 1 94.81 95 ALA A C 1
ATOM 692 O O . ALA A 1 95 ? -9.127 -13.061 -1.067 1 94.81 95 ALA A O 1
ATOM 693 N N . VAL A 1 96 ? -8.368 -11.095 -0.346 1 92.98 96 VAL A N 1
ATOM 694 C CA . VAL A 1 96 ? -7.035 -11.292 -0.906 1 92.98 96 VAL A CA 1
ATOM 695 C C . VAL A 1 96 ? -6.319 -12.411 -0.154 1 92.98 96 VAL A C 1
ATOM 697 O O . VAL A 1 96 ? -5.59 -13.204 -0.756 1 92.98 96 VAL A O 1
ATOM 700 N N . ILE A 1 97 ? -6.533 -12.504 1.125 1 92.59 97 ILE A N 1
ATOM 701 C CA . ILE A 1 97 ? -5.891 -13.538 1.929 1 92.59 97 ILE A CA 1
ATOM 702 C C . ILE A 1 97 ? -6.435 -14.91 1.535 1 92.59 97 ILE A C 1
ATOM 704 O O . ILE A 1 97 ? -5.669 -15.861 1.359 1 92.59 97 ILE A O 1
ATOM 708 N N . ILE A 1 98 ? -7.748 -15.019 1.404 1 92.08 98 ILE A N 1
ATOM 709 C CA . ILE A 1 98 ? -8.361 -16.283 1.01 1 92.08 98 ILE A CA 1
ATOM 710 C C . ILE A 1 98 ? -7.865 -16.687 -0.376 1 92.08 98 ILE A C 1
ATOM 712 O O . ILE A 1 98 ? -7.537 -17.853 -0.609 1 92.08 98 ILE A O 1
ATOM 716 N N . TYR A 1 99 ? -7.802 -15.717 -1.243 1 91.2 99 TYR A N 1
ATOM 717 C CA . TYR A 1 99 ? -7.327 -16.025 -2.587 1 91.2 99 TYR A CA 1
ATOM 718 C C . TYR A 1 99 ? -5.886 -16.522 -2.556 1 91.2 99 TYR A C 1
ATOM 720 O O . TYR A 1 99 ? -5.533 -17.467 -3.266 1 91.2 99 TYR A O 1
ATOM 728 N N . THR A 1 100 ? -5.092 -15.908 -1.825 1 90.1 100 THR A N 1
ATOM 729 C CA . THR A 1 100 ? -3.688 -16.292 -1.732 1 90.1 100 THR A CA 1
ATOM 730 C C . THR A 1 100 ? -3.55 -17.705 -1.172 1 90.1 100 THR A C 1
ATOM 732 O O . THR A 1 100 ? -2.701 -18.477 -1.623 1 90.1 100 THR A O 1
ATOM 735 N N . GLN A 1 101 ? -4.373 -18 -0.232 1 90.76 101 GLN A N 1
ATOM 736 C CA . GLN A 1 101 ? -4.275 -19.294 0.433 1 90.76 101 GLN A CA 1
ATOM 737 C C . GLN A 1 101 ? -4.783 -20.416 -0.468 1 90.76 101 GLN A C 1
ATOM 739 O O . GLN A 1 101 ? -4.194 -21.498 -0.513 1 90.76 101 GLN A O 1
ATOM 744 N N . ILE A 1 102 ? -5.812 -20.191 -1.203 1 89.49 102 ILE A N 1
ATOM 745 C CA . ILE A 1 102 ? -6.5 -21.275 -1.895 1 89.49 102 ILE A CA 1
ATOM 746 C C . ILE A 1 102 ? -6.027 -21.343 -3.346 1 89.49 102 ILE A C 1
ATOM 748 O O . ILE A 1 102 ? -5.871 -22.432 -3.904 1 89.49 102 ILE A O 1
ATOM 752 N N . PHE A 1 103 ? -5.719 -20.2 -3.952 1 84.39 103 PHE A N 1
ATOM 753 C CA . PHE A 1 103 ? -5.499 -20.207 -5.394 1 84.39 103 PHE A CA 1
ATOM 754 C C . PHE A 1 103 ? -4.038 -19.921 -5.72 1 84.39 103 PHE A C 1
ATOM 756 O O . PHE A 1 103 ? -3.423 -20.635 -6.515 1 84.39 103 PHE A O 1
ATOM 763 N N . SER A 1 104 ? -3.497 -18.91 -5.236 1 83.01 104 SER A N 1
ATOM 764 C CA . SER A 1 104 ? -2.14 -18.516 -5.601 1 83.01 104 SER A CA 1
ATOM 765 C C . SER A 1 104 ? -1.103 -19.352 -4.859 1 83.01 104 SER A C 1
ATOM 767 O O . SER A 1 104 ? -0.159 -19.862 -5.466 1 83.01 104 SER A O 1
ATOM 769 N N . LYS A 1 105 ? -1.202 -19.612 -3.495 1 82.58 105 LYS A N 1
ATOM 770 C CA . LYS A 1 105 ? -0.316 -20.378 -2.623 1 82.58 105 LYS A CA 1
ATOM 771 C C . LYS A 1 105 ? 1.104 -19.819 -2.655 1 82.58 105 LYS A C 1
ATOM 773 O O . LYS A 1 105 ? 2.075 -20.572 -2.549 1 82.58 105 LYS A O 1
ATOM 778 N N . GLN A 1 106 ? 1.194 -18.602 -3.064 1 85.33 106 GLN A N 1
ATOM 779 C CA . GLN A 1 106 ? 2.475 -17.902 -3.07 1 85.33 106 GLN A CA 1
ATOM 780 C C . GLN A 1 106 ? 2.497 -16.786 -2.029 1 85.33 106 GLN A C 1
ATOM 782 O O . GLN A 1 106 ? 2.349 -15.611 -2.368 1 85.33 106 GLN A O 1
ATOM 787 N N . TRP A 1 107 ? 2.8 -17.167 -0.831 1 88.43 107 TRP A N 1
ATOM 788 C CA . TRP A 1 107 ? 2.754 -16.239 0.294 1 88.43 107 TRP A CA 1
ATOM 789 C C . TRP A 1 107 ? 3.949 -15.293 0.269 1 88.43 107 TRP A C 1
ATOM 791 O O . TRP A 1 107 ? 3.835 -14.127 0.654 1 88.43 107 TRP A O 1
ATOM 801 N N . SER A 1 108 ? 5.067 -15.807 -0.173 1 90.13 108 SER A N 1
ATOM 802 C CA . SER A 1 108 ? 6.255 -14.962 -0.231 1 90.13 108 SER A CA 1
ATOM 803 C C . SER A 1 108 ? 6.085 -13.838 -1.248 1 90.13 108 SER A C 1
ATOM 805 O O . SER A 1 108 ? 6.501 -12.704 -1.003 1 90.13 108 SER A O 1
ATOM 807 N N . TYR A 1 109 ? 5.479 -14.212 -2.32 1 88.1 109 TYR A N 1
ATOM 808 C CA . TYR A 1 109 ? 5.179 -13.209 -3.336 1 88.1 109 TYR A CA 1
ATOM 809 C C . TYR A 1 109 ? 4.203 -12.167 -2.803 1 88.1 109 TYR A C 1
ATOM 811 O O . TYR A 1 109 ? 4.41 -10.965 -2.981 1 88.1 109 TYR A O 1
ATOM 819 N N . PHE A 1 110 ? 3.198 -12.601 -2.097 1 90.16 110 PHE A N 1
ATOM 820 C CA . PHE A 1 110 ? 2.18 -11.725 -1.528 1 90.16 110 PHE A CA 1
ATOM 821 C C . PHE A 1 110 ? 2.803 -10.739 -0.547 1 90.16 110 PHE A C 1
ATOM 823 O O . PHE A 1 110 ? 2.569 -9.532 -0.639 1 90.16 110 PHE A O 1
ATOM 830 N N . ILE A 1 111 ? 3.616 -11.187 0.321 1 92.42 111 ILE A N 1
ATOM 831 C CA . ILE A 1 111 ? 4.207 -10.364 1.371 1 92.42 111 ILE A CA 1
ATOM 832 C C . ILE A 1 111 ? 5.169 -9.352 0.753 1 92.42 111 ILE A C 1
ATOM 834 O O . ILE A 1 111 ? 5.251 -8.208 1.206 1 92.42 111 ILE A O 1
ATOM 838 N N . SER A 1 112 ? 5.848 -9.749 -0.254 1 92.86 112 SER A N 1
ATOM 839 C CA . SER A 1 112 ? 6.773 -8.852 -0.941 1 92.86 112 SER A CA 1
ATOM 840 C C . SER A 1 112 ? 6.026 -7.736 -1.663 1 92.86 112 SER A C 1
ATOM 842 O O . SER A 1 112 ? 6.465 -6.584 -1.658 1 92.86 112 SER A O 1
ATOM 844 N N . VAL A 1 113 ? 4.906 -8.043 -2.263 1 93.48 113 VAL A N 1
ATOM 845 C CA . VAL A 1 113 ? 4.089 -7.052 -2.955 1 93.48 113 VAL A CA 1
ATOM 846 C C . VAL A 1 113 ? 3.555 -6.031 -1.953 1 93.48 113 VAL A C 1
ATOM 848 O O . VAL A 1 113 ? 3.605 -4.824 -2.2 1 93.48 113 VAL A O 1
ATOM 851 N N . VAL A 1 114 ? 3.096 -6.551 -0.839 1 93.99 114 VAL A N 1
ATOM 852 C CA . VAL A 1 114 ? 2.583 -5.669 0.204 1 93.99 114 VAL A CA 1
ATOM 853 C C . VAL A 1 114 ? 3.685 -4.717 0.664 1 93.99 114 VAL A C 1
ATOM 855 O O . VAL A 1 114 ? 3.46 -3.511 0.79 1 93.99 114 VAL A O 1
ATOM 858 N N . GLY A 1 115 ? 4.857 -5.234 0.878 1 94.52 115 GLY A N 1
ATOM 859 C CA . GLY A 1 115 ? 5.98 -4.396 1.267 1 94.52 115 GLY A CA 1
ATOM 860 C C . GLY A 1 115 ? 6.328 -3.345 0.23 1 94.52 115 GLY A C 1
ATOM 861 O O . GLY A 1 115 ? 6.596 -2.192 0.573 1 94.52 115 GLY A O 1
ATOM 862 N N . CYS A 1 116 ? 6.251 -3.725 -0.991 1 94.14 116 CYS A N 1
ATOM 863 C CA . CYS A 1 116 ? 6.543 -2.814 -2.092 1 94.14 116 CYS A CA 1
ATOM 864 C C . CYS A 1 116 ? 5.53 -1.676 -2.141 1 94.14 116 CYS A C 1
ATOM 866 O O . CYS A 1 116 ? 5.902 -0.516 -2.331 1 94.14 116 CYS A O 1
ATOM 868 N N . VAL A 1 117 ? 4.258 -2.001 -1.959 1 94.22 117 VAL A N 1
ATOM 869 C CA . VAL A 1 117 ? 3.213 -0.985 -2.038 1 94.22 117 VAL A CA 1
ATOM 870 C C . VAL A 1 117 ? 3.331 -0.03 -0.851 1 94.22 117 VAL A C 1
ATOM 872 O O . VAL A 1 117 ? 3.076 1.169 -0.984 1 94.22 117 VAL A O 1
ATOM 875 N N . PHE A 1 118 ? 3.75 -0.502 0.303 1 93.97 118 PHE A N 1
ATOM 876 C CA . PHE A 1 118 ? 4.011 0.373 1.44 1 93.97 118 PHE A CA 1
ATOM 877 C C . PHE A 1 118 ? 5.127 1.36 1.118 1 93.97 118 PHE A C 1
ATOM 879 O O . PHE A 1 118 ? 5.039 2.539 1.467 1 93.97 118 PHE A O 1
ATOM 886 N N . ALA A 1 119 ? 6.114 0.867 0.501 1 94.1 119 ALA A N 1
ATOM 887 C CA . ALA A 1 119 ? 7.211 1.745 0.101 1 94.1 119 ALA A CA 1
ATOM 888 C C . ALA A 1 119 ? 6.739 2.786 -0.91 1 94.1 119 ALA A C 1
ATOM 890 O O . ALA A 1 119 ? 7.14 3.95 -0.844 1 94.1 119 ALA A O 1
ATOM 891 N N . LEU A 1 120 ? 5.923 2.359 -1.81 1 92.22 120 LEU A N 1
ATOM 892 C CA . LEU A 1 120 ? 5.373 3.254 -2.823 1 92.22 120 LEU A CA 1
ATOM 893 C C . LEU A 1 120 ? 4.517 4.341 -2.182 1 92.22 120 LEU A C 1
ATOM 895 O O . LEU A 1 120 ? 4.541 5.494 -2.618 1 92.22 120 LEU A O 1
ATOM 899 N N . GLN A 1 121 ? 3.829 3.99 -1.212 1 89.54 121 GLN A N 1
ATOM 900 C CA . GLN A 1 121 ? 2.985 4.956 -0.517 1 89.54 121 GLN A CA 1
ATOM 901 C C . GLN A 1 121 ? 3.826 6.03 0.166 1 89.54 121 GLN A C 1
ATOM 903 O O . GLN A 1 121 ? 3.459 7.207 0.166 1 89.54 121 GLN A O 1
ATOM 908 N N . VAL A 1 122 ? 4.877 5.643 0.772 1 89.6 122 VAL A N 1
ATOM 909 C CA . VAL A 1 122 ? 5.778 6.611 1.388 1 89.6 122 VAL A CA 1
ATOM 910 C C . VAL A 1 122 ? 6.326 7.558 0.323 1 89.6 122 VAL A C 1
ATOM 912 O O . VAL A 1 122 ? 6.436 8.765 0.553 1 89.6 122 VAL A O 1
ATOM 915 N N . ALA A 1 123 ? 6.621 6.992 -0.789 1 90.76 123 ALA A N 1
ATOM 916 C CA . ALA A 1 123 ? 7.143 7.799 -1.889 1 90.76 123 ALA A CA 1
ATOM 917 C C . ALA A 1 123 ? 6.111 8.82 -2.358 1 90.76 123 ALA A C 1
ATOM 919 O O . ALA A 1 123 ? 6.469 9.896 -2.844 1 90.76 123 ALA A O 1
ATOM 920 N N . ILE A 1 124 ? 4.849 8.525 -2.204 1 85.3 124 ILE A N 1
ATOM 921 C CA . ILE A 1 124 ? 3.764 9.425 -2.581 1 85.3 124 ILE A CA 1
ATOM 922 C C . ILE A 1 124 ? 3.558 10.471 -1.488 1 85.3 124 ILE A C 1
ATOM 924 O O . ILE A 1 124 ? 3.302 11.641 -1.78 1 85.3 124 ILE A O 1
ATOM 928 N N . LEU A 1 125 ? 3.73 10.138 -0.202 1 82.57 125 LEU A N 1
ATOM 929 C CA . LEU A 1 125 ? 3.441 10.99 0.946 1 82.57 125 LEU A CA 1
ATOM 930 C C . LEU A 1 125 ? 4.562 11.998 1.172 1 82.57 125 LEU A C 1
ATOM 932 O O . LEU A 1 125 ? 4.309 13.135 1.576 1 82.57 125 LEU A O 1
ATOM 936 N N . VAL A 1 126 ? 5.784 11.64 0.911 1 82.72 126 VAL A N 1
ATOM 937 C CA . VAL A 1 126 ? 6.952 12.434 1.277 1 82.72 126 VAL A CA 1
ATOM 938 C C . VAL A 1 126 ? 6.929 13.764 0.528 1 82.72 126 VAL A C 1
ATOM 940 O O . VAL A 1 126 ? 7.135 14.824 1.124 1 82.72 126 VAL A O 1
ATOM 943 N N . PRO A 1 127 ? 6.678 13.789 -0.795 1 79.76 127 PRO A N 1
ATOM 944 C CA . PRO A 1 127 ? 6.624 15.083 -1.478 1 79.76 127 PRO A CA 1
ATOM 945 C C . PRO A 1 127 ? 5.456 15.949 -1.011 1 79.76 127 PRO A C 1
ATOM 947 O O . PRO A 1 127 ? 5.503 17.175 -1.136 1 79.76 127 PRO A O 1
ATOM 950 N N . THR A 1 128 ? 4.408 15.363 -0.469 1 73.49 128 THR A N 1
ATOM 951 C CA . THR A 1 128 ? 3.218 16.107 -0.071 1 73.49 128 THR A CA 1
ATOM 952 C C . THR A 1 128 ? 3.462 16.857 1.236 1 73.49 128 THR A C 1
ATOM 954 O O . THR A 1 128 ? 2.897 17.93 1.456 1 73.49 128 THR A O 1
ATOM 957 N N . TYR A 1 129 ? 4.333 16.332 2.112 1 67.91 129 TYR A N 1
ATOM 958 C CA . TYR A 1 129 ? 4.519 17.049 3.368 1 67.91 129 TYR A CA 1
ATOM 959 C C . TYR A 1 129 ? 5.774 17.913 3.322 1 67.91 129 TYR A C 1
ATOM 961 O O . TYR A 1 129 ? 5.949 18.809 4.151 1 67.91 129 TYR A O 1
ATOM 969 N N . THR A 1 130 ? 6.73 17.682 2.43 1 64.58 130 THR A N 1
ATOM 970 C CA . THR A 1 130 ? 7.89 18.556 2.299 1 64.58 130 THR A CA 1
ATOM 971 C C . THR A 1 130 ? 7.492 19.894 1.681 1 64.58 130 THR A C 1
ATOM 973 O O . THR A 1 130 ? 8.075 20.931 2.005 1 64.58 130 THR A O 1
ATOM 976 N N . ARG A 1 131 ? 6.558 19.826 0.799 1 58.2 131 ARG A N 1
ATOM 977 C CA . ARG A 1 131 ? 6.098 21.063 0.176 1 58.2 131 ARG A CA 1
ATOM 978 C C . ARG A 1 131 ? 5.371 21.946 1.184 1 58.2 131 ARG A C 1
ATOM 980 O O . ARG A 1 131 ? 5.484 23.173 1.138 1 58.2 131 ARG A O 1
ATOM 987 N N . CYS A 1 132 ? 4.706 21.289 2.094 1 52.03 132 CYS A N 1
ATOM 988 C CA . CYS A 1 132 ? 3.947 22.077 3.059 1 52.03 132 CYS A CA 1
ATOM 989 C C . CYS A 1 132 ? 4.876 22.761 4.055 1 52.03 132 CYS A C 1
ATOM 991 O O . CYS A 1 132 ? 4.608 23.881 4.493 1 52.03 132 CYS A O 1
ATOM 993 N N . THR A 1 133 ? 5.982 22.168 4.328 1 55.35 133 THR A N 1
ATOM 994 C CA . THR A 1 133 ? 6.922 22.772 5.266 1 55.35 133 THR A CA 1
ATOM 995 C C . THR A 1 133 ? 7.675 23.926 4.61 1 55.35 133 THR A C 1
ATOM 997 O O . THR A 1 133 ? 7.988 24.922 5.264 1 55.35 133 THR A O 1
ATOM 1000 N N . THR A 1 134 ? 7.899 23.748 3.298 1 54.23 134 THR A N 1
ATOM 1001 C CA . THR A 1 134 ? 8.593 24.845 2.635 1 54.23 134 THR A CA 1
ATOM 1002 C C . THR A 1 134 ? 7.675 26.055 2.486 1 54.23 134 THR A C 1
ATOM 1004 O O . THR A 1 134 ? 8.122 27.198 2.598 1 54.23 134 THR A O 1
ATOM 1007 N N . LYS A 1 135 ? 6.377 25.819 2.255 1 53.76 135 LYS A N 1
ATOM 1008 C CA . LYS A 1 135 ? 5.443 26.931 2.108 1 53.76 135 LYS A CA 1
ATOM 1009 C C . LYS A 1 135 ? 5.197 27.623 3.446 1 53.76 135 LYS A C 1
ATOM 1011 O O . LYS A 1 135 ? 5.143 28.853 3.514 1 53.76 135 LYS A O 1
ATOM 1016 N N . SER A 1 136 ? 5.136 26.871 4.509 1 50.96 136 SER A N 1
ATOM 1017 C CA . SER A 1 136 ? 4.881 27.485 5.808 1 50.96 136 SER A CA 1
ATOM 1018 C C . SER A 1 136 ? 6.066 28.333 6.26 1 50.96 136 SER A C 1
ATOM 1020 O O . SER A 1 136 ? 5.882 29.413 6.825 1 50.96 136 SER A O 1
ATOM 1022 N N . THR A 1 137 ? 7.216 27.89 5.882 1 51.6 137 THR A N 1
ATOM 1023 C CA . THR A 1 137 ? 8.388 28.669 6.267 1 51.6 137 THR A CA 1
ATOM 1024 C C . THR A 1 137 ? 8.484 29.946 5.438 1 51.6 137 THR A C 1
ATOM 1026 O O . THR A 1 137 ? 8.952 30.977 5.927 1 51.6 137 THR A O 1
ATOM 1029 N N . ARG A 1 138 ? 8.003 29.848 4.221 1 52.13 138 ARG A N 1
ATOM 1030 C CA . ARG A 1 138 ? 8.067 31.032 3.372 1 52.13 138 ARG A CA 1
ATOM 1031 C C . ARG A 1 138 ? 7.06 32.085 3.823 1 52.13 138 ARG A C 1
ATOM 1033 O O . ARG A 1 138 ? 7.361 33.281 3.82 1 52.13 138 ARG A O 1
ATOM 1040 N N . THR A 1 139 ? 5.945 31.549 4.223 1 52.3 139 THR A N 1
ATOM 1041 C CA . THR A 1 139 ? 4.94 32.51 4.662 1 52.3 139 THR A CA 1
ATOM 1042 C C . THR A 1 139 ? 5.392 33.225 5.932 1 52.3 139 THR A C 1
ATOM 1044 O O . THR A 1 139 ? 5.099 34.407 6.123 1 52.3 139 THR A O 1
ATOM 1047 N N . ARG A 1 140 ? 6.134 32.626 6.807 1 54.73 140 ARG A N 1
ATOM 1048 C CA . ARG A 1 140 ? 6.6 33.247 8.042 1 54.73 140 ARG A CA 1
ATOM 1049 C C . ARG A 1 140 ? 7.676 34.29 7.759 1 54.73 140 ARG A C 1
ATOM 1051 O O . ARG A 1 140 ? 7.723 35.335 8.411 1 54.73 140 ARG A O 1
ATOM 1058 N N . ARG A 1 141 ? 8.451 34.089 6.744 1 57.38 141 ARG A N 1
ATOM 1059 C CA . ARG A 1 141 ? 9.533 35.022 6.446 1 57.38 141 ARG A CA 1
ATOM 1060 C C . ARG A 1 141 ? 8.993 36.305 5.823 1 57.38 141 ARG A C 1
ATOM 1062 O O . ARG A 1 141 ? 9.504 37.394 6.091 1 57.38 141 ARG A O 1
ATOM 1069 N N . THR A 1 142 ? 7.925 36.091 5.155 1 58.15 142 THR A N 1
ATOM 1070 C CA . THR A 1 142 ? 7.392 37.286 4.511 1 58.15 142 THR A CA 1
ATOM 1071 C C . THR A 1 142 ? 6.801 38.24 5.545 1 58.15 142 THR A C 1
ATOM 1073 O O . THR A 1 142 ? 6.852 39.46 5.374 1 58.15 142 THR A O 1
ATOM 1076 N N . VAL A 1 143 ? 6.279 37.715 6.644 1 58.47 143 VAL A N 1
ATOM 1077 C CA . VAL A 1 143 ? 5.617 38.585 7.611 1 58.47 143 VAL A CA 1
ATOM 1078 C C . VAL A 1 143 ? 6.662 39.375 8.395 1 58.47 143 VAL A C 1
ATOM 1080 O O . VAL A 1 143 ? 6.384 40.476 8.876 1 58.47 143 VAL A O 1
ATOM 1083 N N . ARG A 1 144 ? 7.872 38.879 8.518 1 57.7 144 ARG A N 1
ATOM 1084 C CA . ARG A 1 144 ? 8.863 39.6 9.31 1 57.7 144 ARG A CA 1
ATOM 1085 C C . ARG A 1 144 ? 9.486 40.736 8.505 1 57.7 144 ARG A C 1
ATOM 1087 O O . ARG A 1 144 ? 9.954 41.724 9.075 1 57.7 144 ARG A O 1
ATOM 1094 N N . ALA A 1 145 ? 9.407 40.508 7.214 1 57.25 145 ALA A N 1
ATOM 1095 C CA . ALA A 1 145 ? 10.119 41.537 6.461 1 57.25 145 ALA A CA 1
ATOM 1096 C C . ALA A 1 145 ? 9.264 42.791 6.302 1 57.25 145 ALA A C 1
ATOM 1098 O O . ALA A 1 145 ? 9.763 43.843 5.894 1 57.25 145 ALA A O 1
ATOM 1099 N N . THR A 1 146 ? 8.006 42.574 6.442 1 52.52 146 THR A N 1
ATOM 1100 C CA . THR A 1 146 ? 7.195 43.766 6.216 1 52.52 146 THR A CA 1
ATOM 1101 C C . THR A 1 146 ? 7.079 44.592 7.494 1 52.52 146 THR A C 1
ATOM 1103 O O . THR A 1 146 ? 6.354 45.588 7.532 1 52.52 146 THR A O 1
ATOM 1106 N N . ARG A 1 147 ? 7.658 44.174 8.633 1 41.39 147 ARG A N 1
ATOM 1107 C CA . ARG A 1 147 ? 7.659 45.2 9.67 1 41.39 147 ARG A CA 1
ATOM 1108 C C . ARG A 1 147 ? 8.906 46.072 9.577 1 41.39 147 ARG A C 1
ATOM 1110 O O . ARG A 1 147 ? 10.005 45.569 9.332 1 41.39 147 ARG A O 1
ATOM 1117 N N . MET B 1 1 ? 4.816 17.498 12.765 1 45.58 1 MET B N 1
ATOM 1118 C CA . MET B 1 1 ? 5.747 16.566 13.395 1 45.58 1 MET B CA 1
ATOM 1119 C C . MET B 1 1 ? 5.291 15.124 13.198 1 45.58 1 MET B C 1
ATOM 1121 O O . MET B 1 1 ? 6.099 14.251 12.88 1 45.58 1 MET B O 1
ATOM 1125 N N . ASN B 1 2 ? 3.861 14.78 13.009 1 66.01 2 ASN B N 1
ATOM 1126 C CA . ASN B 1 2 ? 3.304 13.435 13.104 1 66.01 2 ASN B CA 1
ATOM 1127 C C . ASN B 1 2 ? 3.418 12.686 11.779 1 66.01 2 ASN B C 1
ATOM 1129 O O . ASN B 1 2 ? 3.61 11.469 11.764 1 66.01 2 ASN B O 1
ATOM 1133 N N . THR B 1 3 ? 3.784 13.367 10.712 1 70.8 3 THR B N 1
ATOM 1134 C CA . THR B 1 3 ? 3.806 12.693 9.419 1 70.8 3 THR B CA 1
ATOM 1135 C C . THR B 1 3 ? 5.159 12.03 9.177 1 70.8 3 THR B C 1
ATOM 1137 O O . THR B 1 3 ? 5.235 10.976 8.544 1 70.8 3 THR B O 1
ATOM 1140 N N . ARG B 1 4 ? 6.174 12.529 9.895 1 75.54 4 ARG B N 1
ATOM 1141 C CA . ARG B 1 4 ? 7.512 11.971 9.728 1 75.54 4 ARG B CA 1
ATOM 1142 C C . ARG B 1 4 ? 7.648 10.644 10.468 1 75.54 4 ARG B C 1
ATOM 1144 O O . ARG B 1 4 ? 8.313 9.724 9.987 1 75.54 4 ARG B O 1
ATOM 1151 N N . VAL B 1 5 ? 6.99 10.596 11.54 1 84.01 5 VAL B N 1
ATOM 1152 C CA . VAL B 1 5 ? 7.017 9.357 12.311 1 84.01 5 VAL B CA 1
ATOM 1153 C C . VAL B 1 5 ? 6.24 8.271 11.571 1 84.01 5 VAL B C 1
ATOM 1155 O O . VAL B 1 5 ? 6.675 7.118 11.514 1 84.01 5 VAL B O 1
ATOM 1158 N N . VAL B 1 6 ? 5.178 8.694 10.969 1 84.04 6 VAL B N 1
ATOM 1159 C CA . VAL B 1 6 ? 4.355 7.743 10.228 1 84.04 6 VAL B CA 1
ATOM 1160 C C . VAL B 1 6 ? 5.129 7.222 9.02 1 84.04 6 VAL B C 1
ATOM 1162 O O . VAL B 1 6 ? 5.087 6.027 8.716 1 84.04 6 VAL B O 1
ATOM 1165 N N . THR B 1 7 ? 5.821 8.078 8.396 1 87.77 7 THR B N 1
ATOM 1166 C CA . THR B 1 7 ? 6.609 7.695 7.23 1 87.77 7 THR B CA 1
ATOM 1167 C C . THR B 1 7 ? 7.704 6.706 7.619 1 87.77 7 THR B C 1
ATOM 1169 O O . THR B 1 7 ? 7.961 5.741 6.897 1 87.77 7 THR B O 1
ATOM 1172 N N . SER B 1 8 ? 8.281 6.91 8.788 1 90.28 8 SER B N 1
ATOM 1173 C CA . SER B 1 8 ? 9.32 6.002 9.261 1 90.28 8 SER B CA 1
ATOM 1174 C C . SER B 1 8 ? 8.752 4.618 9.556 1 90.28 8 SER B C 1
ATOM 1176 O O . SER B 1 8 ? 9.386 3.604 9.257 1 90.28 8 SER B O 1
ATOM 1178 N N . VAL B 1 9 ? 7.58 4.599 10.127 1 91.04 9 VAL B N 1
ATOM 1179 C CA . VAL B 1 9 ? 6.93 3.335 10.459 1 91.04 9 VAL B CA 1
ATOM 1180 C C . VAL B 1 9 ? 6.573 2.585 9.178 1 91.04 9 VAL B C 1
ATOM 1182 O O . VAL B 1 9 ? 6.789 1.375 9.079 1 91.04 9 VAL B O 1
ATOM 1185 N N . LEU B 1 10 ? 6.122 3.312 8.228 1 92.11 10 LEU B N 1
ATOM 1186 C CA . LEU B 1 10 ? 5.726 2.694 6.967 1 92.11 10 LEU B CA 1
ATOM 1187 C C . LEU B 1 10 ? 6.936 2.122 6.237 1 92.11 10 LEU B C 1
ATOM 1189 O O . LEU B 1 10 ? 6.871 1.021 5.686 1 92.11 10 LEU B O 1
ATOM 1193 N N . ILE B 1 11 ? 7.997 2.825 6.24 1 94.94 11 ILE B N 1
ATOM 1194 C CA . ILE B 1 11 ? 9.223 2.335 5.619 1 94.94 11 ILE B CA 1
ATOM 1195 C C . ILE B 1 11 ? 9.707 1.084 6.348 1 94.94 11 ILE B C 1
ATOM 1197 O O . ILE B 1 11 ? 10.132 0.114 5.715 1 94.94 11 ILE B O 1
ATOM 1201 N N . GLY B 1 12 ? 9.66 1.157 7.678 1 94.85 12 GLY B N 1
ATOM 1202 C CA . GLY B 1 12 ? 10.052 -0.005 8.461 1 94.85 12 GLY B CA 1
ATOM 1203 C C . GLY B 1 12 ? 9.253 -1.249 8.122 1 94.85 12 GLY B C 1
ATOM 1204 O O . GLY B 1 12 ? 9.818 -2.336 7.978 1 94.85 12 GLY B O 1
ATOM 1205 N N . ILE B 1 13 ? 7.984 -1.133 7.928 1 94.5 13 ILE B N 1
ATOM 1206 C CA . ILE B 1 13 ? 7.114 -2.246 7.564 1 94.5 13 ILE B CA 1
ATOM 1207 C C . ILE B 1 13 ? 7.486 -2.76 6.176 1 94.5 13 ILE B C 1
ATOM 1209 O O . ILE B 1 13 ? 7.533 -3.971 5.947 1 94.5 13 ILE B O 1
ATOM 1213 N N . ALA B 1 14 ? 7.708 -1.869 5.26 1 95.31 14 ALA B N 1
ATOM 1214 C CA . ALA B 1 14 ? 8.095 -2.243 3.902 1 95.31 14 ALA B CA 1
ATOM 1215 C C . ALA B 1 14 ? 9.355 -3.104 3.909 1 95.31 14 ALA B C 1
ATOM 1217 O O . ALA B 1 14 ? 9.414 -4.135 3.234 1 95.31 14 ALA B O 1
ATOM 1218 N N . ILE B 1 15 ? 10.367 -2.715 4.684 1 96.24 15 ILE B N 1
ATOM 1219 C CA . ILE B 1 15 ? 11.63 -3.439 4.774 1 96.24 15 ILE B CA 1
ATOM 1220 C C . ILE B 1 15 ? 11.392 -4.818 5.385 1 96.24 15 ILE B C 1
ATOM 1222 O O . ILE B 1 15 ? 11.904 -5.822 4.884 1 96.24 15 ILE B O 1
ATOM 1226 N N . LEU B 1 16 ? 10.65 -4.869 6.451 1 95.41 16 LEU B N 1
ATOM 1227 C CA . LEU B 1 16 ? 10.373 -6.119 7.149 1 95.41 16 LEU B CA 1
ATOM 1228 C C . LEU B 1 16 ? 9.668 -7.111 6.229 1 95.41 16 LEU B C 1
ATOM 1230 O O . LEU B 1 16 ? 10.085 -8.266 6.118 1 95.41 16 LEU B O 1
ATOM 1234 N N . LEU B 1 17 ? 8.691 -6.703 5.556 1 95.21 17 LEU B N 1
ATOM 1235 C CA . LEU B 1 17 ? 7.906 -7.587 4.701 1 95.21 17 LEU B CA 1
ATOM 1236 C C . LEU B 1 17 ? 8.722 -8.043 3.496 1 95.21 17 LEU B C 1
ATOM 1238 O O . LEU B 1 17 ? 8.658 -9.21 3.103 1 95.21 17 LEU B O 1
ATOM 1242 N N . THR B 1 18 ? 9.464 -7.101 2.913 1 94.62 18 THR B N 1
ATOM 1243 C CA . THR B 1 18 ? 10.303 -7.465 1.776 1 94.62 18 THR B CA 1
ATOM 1244 C C . THR B 1 18 ? 11.349 -8.499 2.184 1 94.62 18 THR B C 1
ATOM 1246 O O . THR B 1 18 ? 11.592 -9.463 1.457 1 94.62 18 THR B O 1
ATOM 1249 N N . THR B 1 19 ? 11.947 -8.359 3.337 1 93.64 19 THR B N 1
ATOM 1250 C CA . THR B 1 19 ? 12.962 -9.287 3.823 1 93.64 19 THR B CA 1
ATOM 1251 C C . THR B 1 19 ? 12.352 -10.657 4.107 1 93.64 19 THR B C 1
ATOM 1253 O O . THR B 1 19 ? 12.924 -11.686 3.741 1 93.64 19 THR B O 1
ATOM 1256 N N . ILE B 1 20 ? 11.172 -10.648 4.744 1 91.95 20 ILE B N 1
ATOM 1257 C CA . ILE B 1 20 ? 10.482 -11.906 5.01 1 91.95 20 ILE B CA 1
ATOM 1258 C C . ILE B 1 20 ? 10.121 -12.585 3.69 1 91.95 20 ILE B C 1
ATOM 1260 O O . ILE B 1 20 ? 10.259 -13.803 3.554 1 91.95 20 ILE B O 1
ATOM 1264 N N . GLY B 1 21 ? 9.721 -11.805 2.715 1 91.22 21 GLY B N 1
ATOM 1265 C CA . GLY B 1 21 ? 9.376 -12.36 1.416 1 91.22 21 GLY B CA 1
ATOM 1266 C C . GLY B 1 21 ? 10.54 -13.055 0.736 1 91.22 21 GLY B C 1
ATOM 1267 O O . GLY B 1 21 ? 10.386 -14.155 0.2 1 91.22 21 GLY B O 1
ATOM 1268 N N . VAL B 1 22 ? 11.637 -12.454 0.779 1 89.79 22 VAL B N 1
ATOM 1269 C CA . VAL B 1 22 ? 12.809 -13.011 0.112 1 89.79 22 VAL B CA 1
ATOM 1270 C C . VAL B 1 22 ? 13.322 -14.219 0.892 1 89.79 22 VAL B C 1
ATOM 1272 O O . VAL B 1 22 ? 13.836 -15.174 0.304 1 89.79 22 VAL B O 1
ATOM 1275 N N . ALA B 1 23 ? 13.188 -14.225 2.16 1 88.73 23 ALA B N 1
ATOM 1276 C CA . ALA B 1 23 ? 13.734 -15.269 3.024 1 88.73 23 ALA B CA 1
ATOM 1277 C C . ALA B 1 23 ? 12.864 -16.522 2.985 1 88.73 23 ALA B C 1
ATOM 1279 O O . ALA B 1 23 ? 13.331 -17.619 3.302 1 88.73 23 ALA B O 1
ATOM 1280 N N . THR B 1 24 ? 11.652 -16.395 2.646 1 86.75 24 THR B N 1
ATOM 1281 C CA . THR B 1 24 ? 10.757 -17.547 2.65 1 86.75 24 THR B CA 1
ATOM 1282 C C . THR B 1 24 ? 10.78 -18.254 1.298 1 86.75 24 THR B C 1
ATOM 1284 O O . THR B 1 24 ? 11.246 -17.692 0.305 1 86.75 24 THR B O 1
ATOM 1287 N N . ASN B 1 25 ? 10.289 -19.527 1.274 1 83.72 25 ASN B N 1
ATOM 1288 C CA . ASN B 1 25 ? 10.411 -20.372 0.09 1 83.72 25 ASN B CA 1
ATOM 1289 C C . ASN B 1 25 ? 9.055 -20.619 -0.565 1 83.72 25 ASN B C 1
ATOM 1291 O O . ASN B 1 25 ? 8.893 -21.575 -1.324 1 83.72 25 ASN B O 1
ATOM 1295 N N . ASN B 1 26 ? 8.131 -19.816 -0.306 1 86.11 26 ASN B N 1
ATOM 129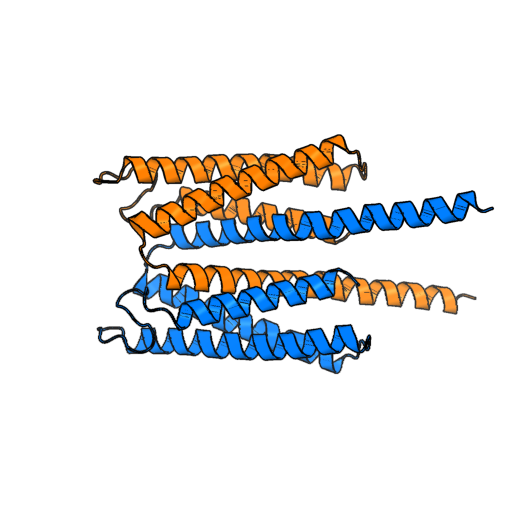6 C CA . ASN B 1 26 ? 6.803 -20.014 -0.878 1 86.11 26 ASN B CA 1
ATOM 1297 C C . ASN B 1 26 ? 6.622 -19.214 -2.165 1 86.11 26 ASN B C 1
ATOM 1299 O O . ASN B 1 26 ? 5.606 -18.54 -2.344 1 86.11 26 ASN B O 1
ATOM 1303 N N . TRP B 1 27 ? 7.698 -19.194 -2.956 1 83.58 27 TRP B N 1
ATOM 1304 C CA . TRP B 1 27 ? 7.64 -18.654 -4.311 1 83.58 27 TRP B CA 1
ATOM 1305 C C . TRP B 1 27 ? 7.283 -19.744 -5.316 1 83.58 27 TRP B C 1
ATOM 1307 O O . TRP B 1 27 ? 7.248 -20.927 -4.972 1 83.58 27 TRP B O 1
ATOM 1317 N N . SER B 1 28 ? 6.917 -19.2 -6.513 1 77.4 28 SER B N 1
ATOM 1318 C CA . SER B 1 28 ? 6.73 -20.193 -7.566 1 77.4 28 SER B CA 1
ATOM 1319 C C . SER B 1 28 ? 8.022 -20.955 -7.842 1 77.4 28 SER B C 1
ATOM 1321 O O . SER B 1 28 ? 9.055 -20.35 -8.138 1 77.4 28 SER B O 1
ATOM 1323 N N . GLY B 1 29 ? 8.087 -22.162 -7.632 1 75.07 29 GLY B N 1
ATOM 1324 C CA . GLY B 1 29 ? 9.267 -22.974 -7.887 1 75.07 29 GLY B CA 1
ATOM 1325 C C . GLY B 1 29 ? 10.189 -23.08 -6.687 1 75.07 29 GLY B C 1
ATOM 1326 O O . GLY B 1 29 ? 11.322 -23.549 -6.808 1 75.07 29 GLY B O 1
ATOM 1327 N N . GLY B 1 30 ? 9.632 -22.462 -5.539 1 78.4 30 GLY B N 1
ATOM 1328 C CA . GLY B 1 30 ? 10.42 -22.589 -4.324 1 78.4 30 GLY B CA 1
ATOM 1329 C C . GLY B 1 30 ? 11.126 -21.305 -3.933 1 78.4 30 GLY B C 1
ATOM 1330 O O . GLY B 1 30 ? 10.526 -20.228 -3.957 1 78.4 30 GLY B O 1
ATOM 1331 N N . ASN B 1 31 ? 12.457 -21.523 -3.63 1 78.25 31 ASN B N 1
ATOM 1332 C CA . ASN B 1 31 ? 13.229 -20.365 -3.194 1 78.25 31 ASN B CA 1
ATOM 1333 C C . ASN B 1 31 ? 13.683 -19.516 -4.379 1 78.25 31 ASN B C 1
ATOM 1335 O O . ASN B 1 31 ? 14.203 -20.044 -5.363 1 78.25 31 ASN B O 1
ATOM 1339 N N . LEU B 1 32 ? 13.391 -18.26 -4.271 1 81.99 32 LEU B N 1
ATOM 1340 C CA . LEU B 1 32 ? 13.682 -17.322 -5.35 1 81.99 32 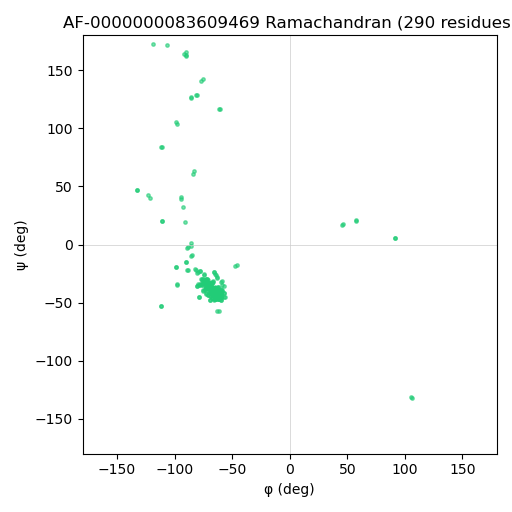LEU B CA 1
ATOM 1341 C C . LEU B 1 32 ? 15.174 -17.302 -5.665 1 81.99 32 LEU B C 1
ATOM 1343 O O . LEU B 1 32 ? 15.566 -17.201 -6.83 1 81.99 32 LEU B O 1
ATOM 1347 N N . LEU B 1 33 ? 16.034 -17.53 -4.676 1 81.54 33 LEU B N 1
ATOM 1348 C CA . LEU B 1 33 ? 17.481 -17.414 -4.819 1 81.54 33 LEU B CA 1
ATOM 1349 C C . LEU B 1 33 ? 18.094 -18.745 -5.241 1 81.54 33 LEU B C 1
ATOM 1351 O O . LEU B 1 33 ? 19.231 -18.787 -5.715 1 81.54 33 LEU B O 1
ATOM 1355 N N . ASN B 1 34 ? 17.325 -19.84 -5.122 1 78.81 34 ASN B N 1
ATOM 1356 C CA . ASN B 1 34 ? 17.822 -21.168 -5.467 1 78.81 34 ASN B CA 1
ATOM 1357 C C . ASN B 1 34 ? 16.83 -21.927 -6.344 1 78.81 34 ASN B C 1
ATOM 1359 O O . ASN B 1 34 ? 16.48 -23.07 -6.045 1 78.81 34 ASN B O 1
ATOM 1363 N N . GLN B 1 35 ? 16.33 -21.276 -7.338 1 73.9 35 GLN B N 1
ATOM 1364 C CA . GLN B 1 35 ? 15.352 -21.965 -8.173 1 73.9 35 GLN B CA 1
ATOM 1365 C C . GLN B 1 35 ? 16.038 -22.782 -9.265 1 73.9 35 GLN B C 1
ATOM 1367 O O . GLN B 1 35 ? 17.024 -22.335 -9.854 1 73.9 35 GLN B O 1
ATOM 1372 N N . ASN B 1 36 ? 15.792 -23.977 -9.422 1 67.49 36 ASN B N 1
ATOM 1373 C CA . ASN B 1 36 ? 16.387 -24.872 -10.409 1 67.49 36 ASN B CA 1
ATOM 1374 C C . ASN B 1 36 ? 15.549 -24.94 -11.682 1 67.49 36 ASN B C 1
ATOM 1376 O O . ASN B 1 36 ? 15.947 -25.578 -12.658 1 67.49 36 ASN B O 1
ATOM 1380 N N . GLY B 1 37 ? 14.914 -23.946 -12.039 1 66.63 37 GLY B N 1
ATOM 1381 C CA . GLY B 1 37 ? 14.088 -24.133 -13.222 1 66.63 37 GLY B CA 1
ATOM 1382 C C . GLY B 1 37 ? 14.476 -23.221 -14.37 1 66.63 37 GLY B C 1
ATOM 1383 O O . GLY B 1 37 ? 15.549 -22.616 -14.354 1 66.63 37 GLY B O 1
ATOM 1384 N N . HIS B 1 38 ? 13.935 -23.34 -15.565 1 69.58 38 HIS B N 1
ATOM 1385 C CA . HIS B 1 38 ? 14.184 -22.641 -16.821 1 69.58 38 HIS B CA 1
ATOM 1386 C C . HIS B 1 38 ? 14.24 -21.132 -16.608 1 69.58 38 HIS B C 1
ATOM 1388 O O . HIS B 1 38 ? 14.984 -20.431 -17.298 1 69.58 38 HIS B O 1
ATOM 1394 N N . ASN B 1 39 ? 13.716 -20.603 -15.5 1 80.19 39 ASN B N 1
ATOM 1395 C CA . ASN B 1 39 ? 13.743 -19.168 -15.234 1 80.19 39 ASN B CA 1
ATOM 1396 C C . ASN B 1 39 ? 14.474 -18.854 -13.931 1 80.19 39 ASN B C 1
ATOM 1398 O O . ASN B 1 39 ? 14.079 -17.946 -13.197 1 80.19 39 ASN B O 1
ATOM 1402 N N . SER B 1 40 ? 15.597 -19.692 -13.83 1 84.51 40 SER B N 1
ATOM 1403 C CA . SER B 1 40 ? 16.367 -19.534 -12.601 1 84.51 40 SER B CA 1
ATOM 1404 C C . SER B 1 40 ? 17.109 -18.201 -12.581 1 84.51 40 SER B C 1
ATOM 1406 O O . SER B 1 40 ? 17.22 -17.563 -11.533 1 84.51 40 SER B O 1
ATOM 1408 N N . GLU B 1 41 ? 17.517 -17.775 -13.765 1 85.25 41 GLU B N 1
ATOM 1409 C CA . GLU B 1 41 ? 18.233 -16.505 -13.845 1 85.25 41 GLU B CA 1
ATOM 1410 C C . GLU B 1 41 ? 17.305 -15.329 -13.555 1 85.25 41 GLU B C 1
ATOM 1412 O O . GLU B 1 41 ? 17.687 -14.387 -12.859 1 85.25 41 GLU B O 1
ATOM 1417 N N . THR B 1 42 ? 16.107 -15.422 -14.085 1 88.71 42 THR B N 1
ATOM 1418 C CA . THR B 1 42 ? 15.131 -14.364 -13.849 1 88.71 42 THR B CA 1
ATOM 1419 C C . THR B 1 42 ? 14.728 -14.319 -12.378 1 88.71 42 THR B C 1
ATOM 1421 O O . THR B 1 42 ? 14.572 -13.239 -11.804 1 88.71 42 THR B O 1
ATOM 1424 N N . ALA B 1 43 ? 14.647 -15.517 -11.847 1 89 43 ALA B N 1
ATOM 1425 C CA . ALA B 1 43 ? 14.295 -15.598 -10.432 1 89 43 ALA B CA 1
ATOM 1426 C C . ALA B 1 43 ? 15.396 -15.001 -9.559 1 89 43 ALA B C 1
ATOM 1428 O O . ALA B 1 43 ? 15.114 -14.26 -8.614 1 89 43 ALA B O 1
ATOM 1429 N N . LEU B 1 44 ? 16.581 -15.331 -9.941 1 89.68 44 LEU B N 1
ATOM 1430 C CA . LEU B 1 44 ? 17.718 -14.772 -9.219 1 89.68 44 LEU B CA 1
ATOM 1431 C C . LEU B 1 44 ? 17.772 -13.256 -9.38 1 89.68 44 LEU B C 1
ATOM 1433 O O . LEU B 1 44 ? 18.055 -12.535 -8.42 1 89.68 44 LEU B O 1
ATOM 1437 N N . GLY B 1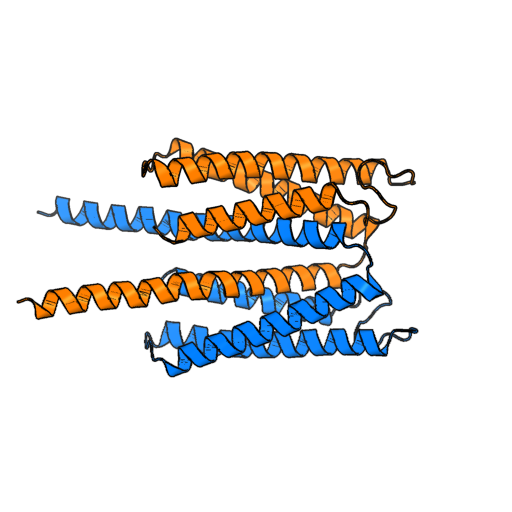 45 ? 17.509 -12.77 -10.547 1 91.78 45 GLY B N 1
ATOM 1438 C CA . GLY B 1 45 ? 17.464 -11.335 -10.778 1 91.78 45 GLY B CA 1
ATOM 1439 C C . GLY B 1 45 ? 16.417 -10.628 -9.938 1 91.78 45 GLY B C 1
ATOM 1440 O O . GLY B 1 45 ? 16.69 -9.578 -9.352 1 91.78 45 GLY B O 1
ATOM 1441 N N . VAL B 1 46 ? 15.276 -11.237 -9.872 1 91.92 46 VAL B N 1
ATOM 1442 C CA . VAL B 1 46 ? 14.174 -10.694 -9.085 1 91.92 46 VAL B CA 1
ATOM 1443 C C . VAL B 1 46 ? 14.565 -10.651 -7.609 1 91.92 46 VAL B C 1
ATOM 1445 O O . VAL B 1 46 ? 14.333 -9.65 -6.928 1 91.92 46 VAL B O 1
ATOM 1448 N N . GLY B 1 47 ? 15.15 -11.77 -7.177 1 92.21 47 GLY B N 1
ATOM 1449 C CA . GLY B 1 47 ? 15.601 -11.813 -5.795 1 92.21 47 GLY B CA 1
ATOM 1450 C C . GLY B 1 47 ? 16.636 -10.752 -5.472 1 92.21 47 GLY B C 1
ATOM 1451 O O . GLY B 1 47 ? 16.558 -10.098 -4.43 1 92.21 47 GLY B O 1
ATOM 1452 N N . CYS B 1 48 ? 17.553 -10.564 -6.333 1 93.39 48 CYS B N 1
ATOM 1453 C CA . CYS B 1 48 ? 18.597 -9.561 -6.15 1 93.39 48 CYS B CA 1
ATOM 1454 C C . CYS B 1 48 ? 18.006 -8.156 -6.13 1 93.39 48 CYS B C 1
ATOM 1456 O O . CYS B 1 48 ? 18.426 -7.313 -5.335 1 93.39 48 CYS B O 1
ATOM 1458 N N . LEU B 1 49 ? 17.082 -7.913 -6.96 1 95.01 49 LEU B N 1
ATOM 1459 C CA . LEU B 1 49 ? 16.437 -6.605 -7.001 1 95.01 49 LEU B CA 1
ATOM 1460 C C . LEU B 1 49 ? 15.703 -6.319 -5.696 1 95.01 49 LEU B C 1
ATOM 1462 O O . LEU B 1 49 ? 15.736 -5.194 -5.194 1 95.01 49 LEU B O 1
ATOM 1466 N N . LEU B 1 50 ? 15.048 -7.33 -5.175 1 95.68 50 LEU B N 1
ATOM 1467 C CA . LEU B 1 50 ? 14.336 -7.173 -3.912 1 95.68 50 LEU B CA 1
ATOM 1468 C C . LEU B 1 50 ? 15.306 -6.855 -2.778 1 95.68 50 LEU B C 1
ATOM 1470 O O . LEU B 1 50 ? 15.039 -5.977 -1.955 1 95.68 50 LEU B O 1
ATOM 1474 N N . ILE B 1 51 ? 16.425 -7.491 -2.793 1 95.41 51 ILE B N 1
ATOM 1475 C CA . ILE B 1 51 ? 17.424 -7.287 -1.75 1 95.41 51 ILE B CA 1
ATOM 1476 C C . ILE B 1 51 ? 18.027 -5.89 -1.878 1 95.41 51 ILE B C 1
ATOM 1478 O O . ILE B 1 51 ? 18.133 -5.16 -0.891 1 95.41 51 ILE B O 1
ATOM 1482 N N . VAL B 1 52 ? 18.396 -5.555 -3.067 1 96.11 52 VAL B N 1
ATOM 1483 C CA . VAL B 1 52 ? 18.968 -4.236 -3.317 1 96.11 52 VAL B CA 1
ATOM 1484 C C . VAL B 1 52 ? 17.963 -3.154 -2.927 1 96.11 52 VAL B C 1
ATOM 1486 O O . VAL B 1 52 ? 18.33 -2.149 -2.314 1 96.11 52 VAL B O 1
ATOM 1489 N N . GLY B 1 53 ? 16.704 -3.361 -3.287 1 97.2 53 GLY B N 1
ATOM 1490 C CA . GLY B 1 53 ? 15.67 -2.416 -2.895 1 97.2 53 GLY B CA 1
ATOM 1491 C C . GLY B 1 53 ? 15.541 -2.262 -1.392 1 97.2 53 GLY B C 1
ATOM 1492 O O . GLY B 1 53 ? 15.449 -1.143 -0.883 1 97.2 53 GLY B O 1
ATOM 1493 N N . ALA B 1 54 ? 15.609 -3.363 -0.67 1 96.09 54 ALA B N 1
ATOM 1494 C CA . ALA B 1 54 ? 15.508 -3.336 0.787 1 96.09 54 ALA B CA 1
ATOM 1495 C C . ALA B 1 54 ? 16.688 -2.592 1.405 1 96.09 54 ALA B C 1
ATOM 1497 O O . ALA B 1 54 ? 16.525 -1.857 2.382 1 96.09 54 ALA B O 1
ATOM 1498 N N . VAL B 1 55 ? 17.811 -2.762 0.832 1 96.62 55 VAL B N 1
ATOM 1499 C CA . VAL B 1 55 ? 19.011 -2.097 1.329 1 96.62 55 VAL B CA 1
ATOM 1500 C C . VAL B 1 55 ? 18.874 -0.586 1.154 1 96.62 55 VAL B C 1
ATOM 1502 O O . VAL B 1 55 ? 19.162 0.181 2.077 1 96.62 55 VAL B O 1
ATOM 1505 N N . PHE B 1 56 ? 18.453 -0.133 -0.012 1 97.05 56 PHE B N 1
ATOM 1506 C CA . PHE B 1 56 ? 18.243 1.288 -0.258 1 97.05 56 PHE B CA 1
ATOM 1507 C C . PHE B 1 56 ? 17.204 1.856 0.701 1 97.05 56 PHE B C 1
ATOM 1509 O O . PHE B 1 56 ? 17.36 2.97 1.206 1 97.05 56 PHE B O 1
ATOM 1516 N N . LEU B 1 57 ? 16.181 1.133 1 1 96.66 57 LEU B N 1
ATOM 1517 C CA . LEU B 1 57 ? 15.153 1.585 1.93 1 96.66 57 LEU B CA 1
ATOM 1518 C C . LEU B 1 57 ? 15.702 1.666 3.351 1 96.66 57 LEU B C 1
ATOM 1520 O O . LEU B 1 57 ? 15.3 2.535 4.128 1 96.66 57 LEU B O 1
ATOM 1524 N N . CYS B 1 58 ? 16.598 0.74 3.672 1 96.71 58 CYS B N 1
ATOM 1525 C CA . CYS B 1 58 ? 17.238 0.796 4.982 1 96.71 58 CYS B CA 1
ATOM 1526 C C . CYS B 1 58 ? 18.037 2.083 5.143 1 96.71 58 CYS B C 1
ATOM 1528 O O . CYS B 1 58 ? 17.971 2.733 6.188 1 96.71 58 CYS B O 1
ATOM 1530 N N . ILE B 1 59 ? 18.743 2.431 4.148 1 96.22 59 ILE B N 1
ATOM 1531 C CA . ILE B 1 59 ? 19.518 3.667 4.171 1 96.22 59 ILE B CA 1
ATOM 1532 C C . ILE B 1 59 ? 18.578 4.863 4.304 1 96.22 59 ILE B C 1
ATOM 1534 O O . ILE B 1 59 ? 18.825 5.768 5.104 1 96.22 59 ILE B O 1
ATOM 1538 N N . ALA B 1 60 ? 17.54 4.85 3.524 1 94.59 60 ALA B N 1
ATOM 1539 C CA . ALA B 1 60 ? 16.558 5.929 3.594 1 94.59 60 ALA B CA 1
ATOM 1540 C C . ALA B 1 60 ? 15.95 6.028 4.99 1 94.59 60 ALA B C 1
ATOM 1542 O O . ALA B 1 60 ? 15.724 7.128 5.499 1 94.59 60 ALA B O 1
ATOM 1543 N N . LEU B 1 61 ? 15.675 4.891 5.623 1 93.99 61 LEU B N 1
ATOM 1544 C CA . LEU B 1 61 ? 15.101 4.864 6.964 1 93.99 61 LEU B CA 1
ATOM 1545 C C . LEU B 1 61 ? 16.054 5.492 7.976 1 93.99 61 LEU B C 1
ATOM 1547 O O . LEU B 1 61 ? 15.628 6.256 8.845 1 93.99 61 LEU B O 1
ATOM 1551 N N . ILE B 1 62 ? 17.302 5.157 7.816 1 94.13 62 ILE B N 1
ATOM 1552 C CA . ILE B 1 62 ? 18.317 5.7 8.712 1 94.13 62 ILE B CA 1
ATOM 1553 C C . ILE B 1 62 ? 18.362 7.22 8.58 1 94.13 62 ILE B C 1
ATOM 1555 O O . ILE B 1 62 ? 18.381 7.936 9.584 1 94.13 62 ILE B O 1
ATOM 1559 N N . ILE B 1 63 ? 18.379 7.736 7.386 1 91.26 63 ILE B N 1
ATOM 1560 C CA . ILE B 1 63 ? 18.421 9.173 7.135 1 91.26 63 ILE B CA 1
ATOM 1561 C C . ILE B 1 63 ? 17.175 9.835 7.718 1 91.26 63 ILE B C 1
ATOM 1563 O O . ILE B 1 63 ? 17.263 10.894 8.345 1 91.26 63 ILE B O 1
ATOM 1567 N N . ASN B 1 64 ? 16.04 9.233 7.529 1 88.97 64 ASN B N 1
ATOM 1568 C CA . ASN B 1 64 ? 14.777 9.78 8.013 1 88.97 64 ASN B CA 1
ATOM 1569 C C . ASN B 1 64 ? 14.745 9.855 9.537 1 88.97 64 ASN B C 1
ATOM 1571 O O . ASN B 1 64 ? 14.305 10.857 10.104 1 88.97 64 ASN B O 1
ATOM 1575 N N . VAL B 1 65 ? 15.174 8.843 10.203 1 88.58 65 VAL B N 1
ATOM 1576 C CA . VAL B 1 65 ? 15.174 8.802 11.661 1 88.58 65 VAL B CA 1
ATOM 1577 C C . VAL B 1 65 ? 16.155 9.837 12.207 1 88.58 65 VAL B C 1
ATOM 1579 O O . VAL B 1 65 ? 15.871 10.505 13.204 1 88.58 65 VAL B O 1
ATOM 1582 N N . THR B 1 66 ? 17.269 10.05 11.577 1 88.16 66 THR B N 1
ATOM 1583 C CA . THR B 1 66 ? 18.257 11.039 11.994 1 88.16 66 THR B CA 1
ATOM 1584 C C . THR B 1 66 ? 17.704 12.453 11.845 1 88.16 66 THR B C 1
ATOM 1586 O O . THR B 1 66 ? 17.97 13.32 12.68 1 88.16 66 THR B O 1
ATOM 1589 N N . GLN B 1 67 ? 16.953 12.637 10.802 1 83.6 67 GLN B N 1
ATOM 1590 C CA . GLN B 1 67 ? 16.363 13.953 10.583 1 83.6 67 GLN B CA 1
ATOM 1591 C C . GLN B 1 67 ? 15.284 14.253 11.62 1 83.6 67 GLN B C 1
ATOM 1593 O O . GLN B 1 67 ? 15.128 15.398 12.048 1 83.6 67 GLN B O 1
ATOM 1598 N N . VAL B 1 68 ? 14.525 13.286 12 1 77.98 68 VAL B N 1
ATOM 1599 C CA . VAL B 1 68 ? 13.478 13.451 13.003 1 77.98 68 VAL B CA 1
ATOM 1600 C C . VAL B 1 68 ? 14.108 13.736 14.365 1 77.98 68 VAL B C 1
ATOM 1602 O O . VAL B 1 68 ? 13.604 14.563 15.129 1 77.98 68 VAL B O 1
ATOM 1605 N N . LEU B 1 69 ? 15.197 13.053 14.595 1 83.41 69 LEU B N 1
ATOM 1606 C CA . LEU B 1 69 ? 15.852 13.192 15.891 1 83.41 69 LEU B CA 1
ATOM 1607 C C . LEU B 1 69 ? 16.601 14.517 15.983 1 83.41 69 LEU B C 1
ATOM 1609 O O . LEU B 1 69 ? 16.629 15.147 17.042 1 83.41 69 LEU B O 1
ATOM 1613 N N . LYS B 1 70 ? 17.276 14.985 14.942 1 80.8 70 LYS B N 1
ATOM 1614 C CA . LYS B 1 70 ? 18.112 16.181 14.992 1 80.8 70 LYS B CA 1
ATOM 1615 C C . LYS B 1 70 ? 17.299 17.433 14.676 1 80.8 70 LYS B C 1
ATOM 1617 O O . LYS B 1 70 ? 17.765 18.553 14.895 1 80.8 70 LYS B O 1
ATOM 1622 N N . ASN B 1 71 ? 16.042 17.352 14.372 1 69.08 71 ASN B N 1
ATOM 1623 C CA . ASN B 1 71 ? 15.198 18.489 14.016 1 69.08 71 ASN B CA 1
ATOM 1624 C C . ASN B 1 71 ? 15.898 19.419 13.029 1 69.08 71 ASN B C 1
ATOM 1626 O O . ASN B 1 71 ? 15.781 20.641 13.131 1 69.08 71 ASN B O 1
ATOM 1630 N N . ASN B 1 72 ? 16.974 18.891 12.375 1 59.1 72 ASN B N 1
ATOM 1631 C CA . ASN B 1 72 ? 17.714 19.716 11.426 1 59.1 72 ASN B CA 1
ATOM 1632 C C . ASN B 1 72 ? 17.282 19.444 9.989 1 59.1 72 ASN B C 1
ATOM 1634 O O . ASN B 1 72 ? 17.351 18.307 9.52 1 59.1 72 ASN B O 1
ATOM 1638 N N . GLU B 1 73 ? 16.495 20.366 9.427 1 63.39 73 GLU B N 1
ATOM 1639 C CA . GLU B 1 73 ? 16.068 20.257 8.035 1 63.39 73 GLU B CA 1
ATOM 1640 C C . GLU B 1 73 ? 17.139 20.788 7.087 1 63.39 73 GLU B C 1
ATOM 1642 O O . GLU B 1 73 ? 17.119 21.963 6.715 1 63.39 73 GLU B O 1
ATOM 1647 N N . SER B 1 74 ? 18.316 20.079 7.123 1 70 74 SER B N 1
ATOM 1648 C CA . SER B 1 74 ? 19.285 20.458 6.1 1 70 74 SER B CA 1
ATOM 1649 C C . SER B 1 74 ? 18.908 19.88 4.74 1 70 74 SER B C 1
ATOM 1651 O O . SER B 1 74 ? 18.275 18.824 4.663 1 70 74 SER B O 1
ATOM 1653 N N . PHE B 1 75 ? 19.072 20.59 3.705 1 76.96 75 PHE B N 1
ATOM 1654 C CA . PHE B 1 75 ? 18.739 20.252 2.326 1 76.96 75 PHE B CA 1
ATOM 1655 C C . PHE B 1 75 ? 19.444 18.97 1.898 1 76.96 75 PHE B C 1
ATOM 1657 O O . PHE B 1 75 ? 18.866 18.146 1.186 1 76.96 75 PHE B O 1
ATOM 1664 N N . GLY B 1 76 ? 20.639 18.756 2.352 1 77.02 76 GLY B N 1
ATOM 1665 C CA . GLY B 1 76 ? 21.452 17.615 1.962 1 77.02 76 GLY B CA 1
ATOM 1666 C C . GLY B 1 76 ? 20.831 16.283 2.34 1 77.02 76 GLY B C 1
ATOM 1667 O O . GLY B 1 76 ? 20.498 15.478 1.468 1 77.02 76 GLY B O 1
ATOM 1668 N N . PRO B 1 77 ? 20.603 16.203 3.578 1 82.21 77 PRO B N 1
ATOM 1669 C CA . PRO B 1 77 ? 20.012 14.938 4.021 1 82.21 77 PRO B CA 1
ATOM 1670 C C . PRO B 1 77 ? 18.619 14.702 3.442 1 82.21 77 PRO B C 1
ATOM 1672 O O . PRO B 1 77 ? 18.239 13.557 3.184 1 82.21 77 PRO B O 1
ATOM 1675 N N . CYS B 1 78 ? 17.888 15.683 3.095 1 81.25 78 CYS B N 1
ATOM 1676 C CA . CYS B 1 78 ? 16.568 15.55 2.488 1 81.25 78 CYS B CA 1
ATOM 1677 C C . CYS B 1 78 ? 16.674 15.019 1.063 1 81.25 78 CYS B C 1
ATOM 1679 O O . CYS B 1 78 ? 15.903 14.145 0.663 1 81.25 78 CYS B O 1
ATOM 1681 N N . LEU B 1 79 ? 17.67 15.623 0.368 1 86.54 79 LEU B N 1
ATOM 1682 C CA . LEU B 1 79 ? 17.884 15.172 -1.003 1 86.54 79 LEU B CA 1
ATOM 1683 C C . LEU B 1 79 ? 18.352 13.721 -1.031 1 86.54 79 LEU B C 1
ATOM 1685 O O . LEU B 1 79 ? 17.907 12.937 -1.872 1 86.54 79 LEU B O 1
ATOM 1689 N N . ALA B 1 80 ? 19.199 13.429 -0.135 1 89.41 80 ALA B N 1
ATOM 1690 C CA . ALA B 1 80 ? 19.694 12.058 -0.044 1 89.41 80 ALA B CA 1
ATOM 1691 C C . ALA B 1 80 ? 18.564 11.088 0.29 1 89.41 80 ALA B C 1
ATOM 1693 O O . ALA B 1 80 ? 18.512 9.978 -0.245 1 89.41 80 ALA B O 1
ATOM 1694 N N . PHE B 1 81 ? 17.654 11.51 1.153 1 90.37 81 PHE B N 1
ATOM 1695 C CA . PHE B 1 81 ? 16.495 10.704 1.517 1 90.37 81 PHE B CA 1
ATOM 1696 C C . PHE B 1 81 ? 15.613 10.444 0.303 1 90.37 81 PHE B C 1
ATOM 1698 O O . PHE B 1 81 ? 15.22 9.304 0.046 1 90.37 81 PHE B O 1
ATOM 1705 N N . PHE B 1 82 ? 15.508 11.399 -0.551 1 90.52 82 PHE B N 1
ATOM 1706 C CA . PHE B 1 82 ? 14.648 11.281 -1.723 1 90.52 82 PHE B CA 1
ATOM 1707 C C . PHE B 1 82 ? 15.257 10.332 -2.749 1 90.52 82 PHE B C 1
ATOM 1709 O O . PHE B 1 82 ? 14.571 9.452 -3.272 1 90.52 82 PHE B O 1
ATOM 1716 N N . ILE B 1 83 ? 16.408 10.449 -2.919 1 93.22 83 ILE B N 1
ATOM 1717 C CA . ILE B 1 83 ? 17.075 9.653 -3.943 1 93.22 83 ILE B CA 1
ATOM 1718 C C . ILE B 1 83 ? 17.086 8.183 -3.528 1 93.22 83 ILE B C 1
ATOM 1720 O O . ILE B 1 83 ? 16.761 7.304 -4.329 1 93.22 83 ILE B O 1
ATOM 1724 N N . THR B 1 84 ? 17.392 7.981 -2.318 1 94.89 84 THR B N 1
ATOM 1725 C CA . THR B 1 84 ? 17.489 6.604 -1.847 1 94.89 84 THR B CA 1
ATOM 1726 C C . THR B 1 84 ? 16.109 5.959 -1.773 1 94.89 84 THR B C 1
ATOM 1728 O O . THR B 1 84 ? 15.942 4.793 -2.139 1 94.89 84 THR B O 1
ATOM 1731 N N . LEU B 1 85 ? 15.18 6.713 -1.397 1 94.51 85 LEU B N 1
ATOM 1732 C CA . LEU B 1 85 ? 13.817 6.204 -1.297 1 94.51 85 LEU B CA 1
ATOM 1733 C C . LEU B 1 85 ? 13.276 5.824 -2.671 1 94.51 85 LEU B C 1
ATOM 1735 O O . LEU B 1 85 ? 12.784 4.709 -2.863 1 94.51 85 LEU B O 1
ATOM 1739 N N . TYR B 1 86 ? 13.44 6.659 -3.654 1 96.15 86 TYR B N 1
ATOM 1740 C CA . TYR B 1 86 ? 12.862 6.434 -4.974 1 96.15 86 TYR B CA 1
ATOM 1741 C C . TYR B 1 86 ? 13.621 5.345 -5.722 1 96.15 86 TYR B C 1
ATOM 1743 O O . TYR B 1 86 ? 13.029 4.581 -6.488 1 96.15 86 TYR B O 1
ATOM 1751 N N . LEU B 1 87 ? 14.87 5.313 -5.461 1 95.91 87 LEU B N 1
ATOM 1752 C CA . LEU B 1 87 ? 15.64 4.224 -6.052 1 95.91 87 LEU B CA 1
ATOM 1753 C C . LEU B 1 87 ? 15.22 2.88 -5.466 1 95.91 87 LEU B C 1
ATOM 1755 O O . LEU B 1 87 ? 15.07 1.899 -6.197 1 95.91 87 LEU B O 1
ATOM 1759 N N . GLY B 1 88 ? 15.054 2.841 -4.142 1 96.91 88 GLY B N 1
ATOM 1760 C CA . GLY B 1 88 ? 14.612 1.617 -3.493 1 96.91 88 GLY B CA 1
ATOM 1761 C C . GLY B 1 88 ? 13.243 1.157 -3.956 1 96.91 88 GLY B C 1
ATOM 1762 O O . GLY B 1 88 ? 13.048 -0.022 -4.257 1 96.91 88 GLY B O 1
ATOM 1763 N N . VAL B 1 89 ? 12.342 2.079 -4.117 1 96.24 89 VAL B N 1
ATOM 1764 C CA . VAL B 1 89 ? 10.984 1.776 -4.555 1 96.24 89 VAL B CA 1
ATOM 1765 C C . VAL B 1 89 ? 11.005 1.284 -6.001 1 96.24 89 VAL B C 1
ATOM 1767 O O . VAL B 1 89 ? 10.296 0.338 -6.351 1 96.24 89 VAL B O 1
ATOM 1770 N N . ALA B 1 90 ? 11.799 1.89 -6.83 1 96.42 90 ALA B N 1
ATOM 1771 C CA . ALA B 1 90 ? 11.907 1.492 -8.232 1 96.42 90 ALA B CA 1
ATOM 1772 C C . ALA B 1 90 ? 12.399 0.053 -8.357 1 96.42 90 ALA B C 1
ATOM 1774 O O . ALA B 1 90 ? 11.86 -0.727 -9.146 1 96.42 90 ALA B O 1
ATOM 1775 N N . CYS B 1 91 ? 13.367 -0.258 -7.587 1 97.03 91 CYS B N 1
ATOM 1776 C CA . CYS B 1 91 ? 13.907 -1.612 -7.613 1 97.03 91 CYS B CA 1
ATOM 1777 C C . CYS B 1 91 ? 12.855 -2.627 -7.184 1 97.03 91 CYS B C 1
ATOM 1779 O O . CYS B 1 91 ? 12.675 -3.656 -7.838 1 97.03 91 CYS B O 1
ATOM 1781 N N . LEU B 1 92 ? 12.133 -2.366 -6.124 1 96.27 92 LEU B N 1
ATOM 1782 C CA . LEU B 1 92 ? 11.107 -3.276 -5.628 1 96.27 92 LEU B CA 1
ATOM 1783 C C . LEU B 1 92 ? 9.982 -3.434 -6.645 1 96.27 92 LEU B C 1
ATOM 1785 O O . LEU B 1 92 ? 9.51 -4.547 -6.889 1 96.27 92 LEU B O 1
ATOM 1789 N N . LEU B 1 93 ? 9.597 -2.336 -7.247 1 94.85 93 LEU B N 1
ATOM 1790 C CA . LEU B 1 93 ? 8.491 -2.332 -8.198 1 94.85 93 LEU B CA 1
ATOM 1791 C C . LEU B 1 93 ? 8.835 -3.155 -9.435 1 94.85 93 LEU B C 1
ATOM 1793 O O . LEU B 1 93 ? 8.024 -3.964 -9.892 1 94.85 93 LEU B O 1
ATOM 1797 N N . VAL B 1 94 ? 10.023 -2.97 -9.915 1 95.35 94 VAL B N 1
ATOM 1798 C CA . VAL B 1 94 ? 10.457 -3.715 -11.093 1 95.35 94 VAL B CA 1
ATOM 1799 C C . VAL B 1 94 ? 10.502 -5.208 -10.773 1 95.35 94 VAL B C 1
ATOM 1801 O O . VAL B 1 94 ? 10.083 -6.036 -11.585 1 95.35 94 VAL B O 1
ATOM 1804 N N . ALA B 1 95 ? 10.99 -5.545 -9.639 1 94.87 95 ALA B N 1
ATOM 1805 C CA . ALA B 1 95 ? 11.076 -6.946 -9.235 1 94.87 95 ALA B CA 1
ATOM 1806 C C . ALA B 1 95 ? 9.695 -7.594 -9.207 1 94.87 95 ALA B C 1
ATOM 1808 O O . ALA B 1 95 ? 9.5 -8.679 -9.762 1 94.87 95 ALA B O 1
ATOM 1809 N N . VAL B 1 96 ? 8.728 -6.918 -8.636 1 92.89 96 VAL B N 1
ATOM 1810 C CA . VAL B 1 96 ? 7.397 -7.489 -8.461 1 92.89 96 VAL B CA 1
ATOM 1811 C C . VAL B 1 96 ? 6.684 -7.562 -9.809 1 92.89 96 VAL B C 1
ATOM 1813 O O . VAL B 1 96 ? 5.96 -8.522 -10.084 1 92.89 96 VAL B O 1
ATOM 1816 N N . ILE B 1 97 ? 6.902 -6.597 -10.642 1 92.39 97 ILE B N 1
ATOM 1817 C CA . ILE B 1 97 ? 6.263 -6.577 -11.954 1 92.39 97 ILE B CA 1
ATOM 1818 C C . ILE B 1 97 ? 6.811 -7.714 -12.813 1 92.39 97 ILE B C 1
ATOM 1820 O O . ILE B 1 97 ? 6.049 -8.427 -13.47 1 92.39 97 ILE B O 1
ATOM 1824 N N . ILE B 1 98 ? 8.126 -7.882 -12.823 1 91.99 98 ILE B N 1
ATOM 1825 C CA . ILE B 1 98 ? 8.743 -8.955 -13.595 1 91.99 98 ILE B CA 1
ATOM 1826 C C . ILE B 1 98 ? 8.248 -10.308 -13.086 1 91.99 98 ILE B C 1
ATOM 1828 O O . ILE B 1 98 ? 7.921 -11.194 -13.879 1 91.99 98 ILE B O 1
ATOM 1832 N N . TYR B 1 99 ? 8.181 -10.419 -11.786 1 91.21 99 TYR B N 1
ATOM 1833 C CA . TYR B 1 99 ? 7.707 -11.68 -11.226 1 91.21 99 TYR B CA 1
ATOM 1834 C C . TYR B 1 99 ? 6.267 -11.955 -11.644 1 91.21 99 TYR B C 1
ATOM 1836 O O . TYR B 1 99 ? 5.916 -13.091 -11.971 1 91.21 99 TYR B O 1
ATOM 1844 N N . THR B 1 100 ? 5.476 -10.993 -11.604 1 90.11 100 THR B N 1
ATOM 1845 C CA . THR B 1 100 ? 4.072 -11.151 -11.968 1 90.11 100 THR B CA 1
ATOM 1846 C C . THR B 1 100 ? 3.935 -11.55 -13.434 1 90.11 100 THR B C 1
ATOM 1848 O O . THR B 1 100 ? 3.087 -12.374 -13.782 1 90.11 100 THR B O 1
ATOM 1851 N N . GLN B 1 101 ? 4.754 -10.977 -14.232 1 90.71 101 GLN B N 1
ATOM 1852 C CA . GLN B 1 101 ? 4.656 -11.221 -15.668 1 90.71 101 GLN B CA 1
ATOM 1853 C C . GLN B 1 101 ? 5.166 -12.614 -16.025 1 90.71 101 GLN B C 1
ATOM 1855 O O . GLN B 1 101 ? 4.577 -13.3 -16.864 1 90.71 101 GLN B O 1
ATOM 1860 N N . ILE B 1 102 ? 6.205 -13.062 -15.4 1 89.21 102 ILE B N 1
ATOM 1861 C CA . ILE B 1 102 ? 6.896 -14.265 -15.851 1 89.21 102 ILE B CA 1
ATOM 1862 C C . ILE B 1 102 ? 6.423 -15.468 -15.038 1 89.21 102 ILE B C 1
ATOM 1864 O O . ILE B 1 102 ? 6.261 -16.565 -15.577 1 89.21 102 ILE B O 1
ATOM 1868 N N . PHE B 1 103 ? 6.125 -15.266 -13.756 1 84.19 103 PHE B N 1
ATOM 1869 C CA . PHE B 1 103 ? 5.909 -16.427 -12.901 1 84.19 103 PHE B CA 1
ATOM 1870 C C . PHE B 1 103 ? 4.448 -16.52 -12.474 1 84.19 103 PHE B C 1
ATOM 1872 O O . PHE B 1 103 ? 3.834 -17.584 -12.576 1 84.19 103 PHE B O 1
ATOM 1879 N N . SER B 1 104 ? 3.91 -15.528 -11.947 1 82.73 104 SER B N 1
ATOM 1880 C CA . SER B 1 104 ? 2.556 -15.587 -11.405 1 82.73 104 SER B CA 1
ATOM 1881 C C . SER B 1 104 ? 1.513 -15.496 -12.513 1 82.73 104 SER B C 1
ATOM 1883 O O . SER B 1 104 ? 0.555 -16.271 -12.537 1 82.73 104 SER B O 1
ATOM 1885 N N . LYS B 1 105 ? 1.605 -14.556 -13.548 1 82.09 105 LYS B N 1
ATOM 1886 C CA . LYS B 1 105 ? 0.71 -14.318 -14.677 1 82.09 105 LYS B CA 1
ATOM 1887 C C . LYS B 1 105 ? -0.706 -14.009 -14.2 1 82.09 105 LYS B C 1
ATOM 1889 O O . LYS B 1 105 ? -1.682 -14.381 -14.855 1 82.09 105 LYS B O 1
ATOM 1894 N N . GLN B 1 106 ? -0.792 -13.594 -12.988 1 85.21 106 GLN B N 1
ATOM 1895 C CA . GLN B 1 106 ? -2.069 -13.184 -12.414 1 85.21 106 GLN B CA 1
ATOM 1896 C C . GLN B 1 106 ? -2.098 -11.681 -12.153 1 85.21 106 GLN B C 1
ATOM 1898 O O . GLN B 1 106 ? -1.954 -11.241 -11.01 1 85.21 106 GLN B O 1
ATOM 1903 N N . TRP B 1 107 ? -2.412 -10.954 -13.179 1 88.48 107 TRP B N 1
ATOM 1904 C CA . TRP B 1 107 ? -2.371 -9.497 -13.118 1 88.48 107 TRP B CA 1
ATOM 1905 C C . TRP B 1 107 ? -3.569 -8.951 -12.347 1 88.48 107 TRP B C 1
ATOM 1907 O O . TRP B 1 107 ? -3.456 -7.943 -11.645 1 88.48 107 TRP B O 1
ATOM 1917 N N . SER B 1 108 ? -4.69 -9.623 -12.49 1 90.19 108 SER B N 1
ATOM 1918 C CA . SER B 1 108 ? -5.881 -9.165 -11.782 1 90.19 108 SER B CA 1
ATOM 1919 C C . SER B 1 108 ? -5.712 -9.3 -10.272 1 90.19 108 SER B C 1
ATOM 1921 O O . SER B 1 108 ? -6.128 -8.421 -9.515 1 90.19 108 SER B O 1
ATOM 1923 N N . TYR B 1 109 ? -5.106 -10.382 -9.939 1 88.08 109 TYR B N 1
ATOM 1924 C CA . TYR B 1 109 ? -4.81 -10.593 -8.526 1 88.08 109 TYR B CA 1
ATOM 1925 C C . TYR B 1 109 ? -3.838 -9.539 -8.009 1 88.08 109 TYR B C 1
ATOM 1927 O O . TYR B 1 109 ? -4.049 -8.962 -6.94 1 88.08 109 TYR B O 1
ATOM 1935 N N . PHE B 1 110 ? -2.833 -9.226 -8.782 1 90.17 110 PHE B N 1
ATOM 1936 C CA . PHE B 1 110 ? -1.82 -8.241 -8.421 1 90.17 110 PHE B CA 1
ATOM 1937 C C . PHE B 1 110 ? -2.448 -6.867 -8.224 1 90.17 110 PHE B C 1
ATOM 1939 O O . PHE B 1 110 ? -2.218 -6.214 -7.203 1 90.17 110 PHE B O 1
ATOM 1946 N N . ILE B 1 111 ? -3.267 -6.446 -9.096 1 92.55 111 ILE B N 1
ATOM 1947 C CA . ILE B 1 111 ? -3.864 -5.115 -9.069 1 92.55 111 ILE B CA 1
ATOM 1948 C C . ILE B 1 111 ? -4.826 -5.004 -7.889 1 92.55 111 ILE B C 1
ATOM 1950 O O . ILE 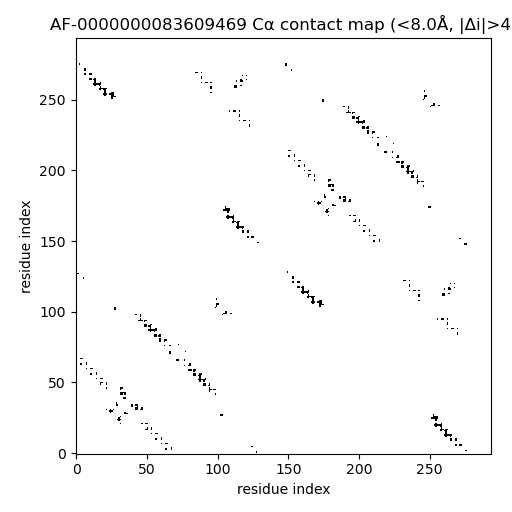B 1 111 ? -4.92 -3.952 -7.253 1 92.55 111 ILE B O 1
ATOM 1954 N N . SER B 1 112 ? -5.499 -6.051 -7.598 1 92.73 112 SER B N 1
ATOM 1955 C CA . SER B 1 112 ? -6.425 -6.063 -6.471 1 92.73 112 SER B CA 1
ATOM 1956 C C . SER B 1 112 ? -5.68 -5.967 -5.143 1 92.73 112 SER B C 1
ATOM 1958 O O . SER B 1 112 ? -6.124 -5.274 -4.225 1 92.73 112 SER B O 1
ATOM 1960 N N . VAL B 1 113 ? -4.564 -6.634 -5.031 1 93.54 113 VAL B N 1
ATOM 1961 C CA . VAL B 1 113 ? -3.749 -6.585 -3.822 1 93.54 113 VAL B CA 1
ATOM 1962 C C . VAL B 1 113 ? -3.223 -5.167 -3.61 1 93.54 113 VAL B C 1
ATOM 1964 O O . VAL B 1 113 ? -3.273 -4.639 -2.497 1 93.54 113 VAL B O 1
ATOM 1967 N N . VAL B 1 114 ? -2.76 -4.581 -4.698 1 94.14 114 VAL B N 1
ATOM 1968 C CA . VAL B 1 114 ? -2.258 -3.213 -4.623 1 94.14 114 VAL B CA 1
ATOM 1969 C C . VAL B 1 114 ? -3.367 -2.28 -4.141 1 94.14 114 VAL B C 1
ATOM 1971 O O . VAL B 1 114 ? -3.149 -1.454 -3.252 1 94.14 114 VAL B O 1
ATOM 1974 N N . GLY B 1 115 ? -4.537 -2.433 -4.681 1 94.61 115 GLY B N 1
ATOM 1975 C CA . GLY B 1 115 ? -5.667 -1.627 -4.246 1 94.61 115 GLY B CA 1
ATOM 1976 C C . GLY B 1 115 ? -6.01 -1.823 -2.781 1 94.61 115 GLY B C 1
ATOM 1977 O O . GLY B 1 115 ? -6.287 -0.856 -2.068 1 94.61 115 GLY B O 1
ATOM 1978 N N . CYS B 1 116 ? -5.926 -3.016 -2.348 1 94.23 116 CYS B N 1
ATOM 1979 C CA . CYS B 1 116 ? -6.214 -3.346 -0.957 1 94.23 116 CYS B CA 1
ATOM 1980 C C . CYS B 1 116 ? -5.209 -2.686 -0.02 1 94.23 116 CYS B C 1
ATOM 1982 O O . CYS B 1 116 ? -5.587 -2.138 1.017 1 94.23 116 CYS B O 1
ATOM 1984 N N . VAL B 1 117 ? -3.928 -2.721 -0.378 1 94.33 117 VAL B N 1
ATOM 1985 C CA . VAL B 1 117 ? -2.89 -2.159 0.48 1 94.33 117 VAL B CA 1
ATOM 1986 C C . VAL B 1 117 ? -3.019 -0.638 0.519 1 94.33 117 VAL B C 1
ATOM 1988 O O . VAL B 1 117 ? -2.758 -0.013 1.55 1 94.33 117 VAL B O 1
ATOM 1991 N N . PHE B 1 118 ? -3.445 -0.009 -0.556 1 93.93 118 PHE B N 1
ATOM 1992 C CA . PHE B 1 118 ? -3.722 1.423 -0.554 1 93.93 118 PHE B CA 1
ATOM 1993 C C . PHE B 1 118 ? -4.841 1.756 0.426 1 93.93 118 PHE B C 1
ATOM 1995 O O . PHE B 1 118 ? -4.763 2.75 1.152 1 93.93 118 PHE B O 1
ATOM 2002 N N . ALA B 1 119 ? -5.824 0.947 0.409 1 93.97 119 ALA B N 1
ATOM 2003 C CA . ALA B 1 119 ? -6.922 1.153 1.35 1 93.97 119 ALA B CA 1
ATOM 2004 C C . ALA B 1 119 ? -6.45 0.977 2.791 1 93.97 119 ALA B C 1
ATOM 2006 O O . ALA B 1 119 ? -6.862 1.725 3.681 1 93.97 119 ALA B O 1
ATOM 2007 N N . LEU B 1 120 ? -5.619 0.01 3.002 1 92.41 120 LEU B N 1
ATOM 2008 C CA . LEU B 1 120 ? -5.065 -0.249 4.327 1 92.41 120 LEU B CA 1
ATOM 2009 C C . LEU B 1 120 ? -4.226 0.931 4.805 1 92.41 120 LEU B C 1
ATOM 2011 O O . LEU B 1 120 ? -4.252 1.277 5.988 1 92.41 120 LEU B O 1
ATOM 2015 N N . GLN B 1 121 ? -3.556 1.511 3.931 1 88.9 121 GLN B N 1
ATOM 2016 C CA . GLN B 1 121 ? -2.739 2.668 4.281 1 88.9 121 GLN B CA 1
ATOM 2017 C C . GLN B 1 121 ? -3.607 3.833 4.749 1 88.9 121 GLN B C 1
ATOM 2019 O O . GLN B 1 121 ? -3.25 4.539 5.694 1 88.9 121 GLN B O 1
ATOM 2024 N N . VAL B 1 122 ? -4.647 4.064 4.067 1 89.39 122 VAL B N 1
ATOM 2025 C CA . VAL B 1 122 ? -5.564 5.124 4.474 1 89.39 122 VAL B CA 1
ATOM 2026 C C . VAL B 1 122 ? -6.108 4.83 5.87 1 89.39 122 VAL B C 1
ATOM 2028 O O . VAL B 1 122 ? -6.235 5.736 6.697 1 89.39 122 VAL B O 1
ATOM 2031 N N . ALA B 1 123 ? -6.382 3.597 6.074 1 90.86 123 ALA B N 1
ATOM 2032 C CA . ALA B 1 123 ? -6.896 3.191 7.38 1 90.86 123 ALA B CA 1
ATOM 2033 C C . ALA B 1 123 ? -5.866 3.443 8.477 1 90.86 123 ALA B C 1
ATOM 2035 O O . ALA B 1 123 ? -6.226 3.694 9.629 1 90.86 123 ALA B O 1
ATOM 2036 N N . ILE B 1 124 ? -4.6 3.404 8.148 1 85.41 124 ILE B N 1
ATOM 2037 C CA . ILE B 1 124 ? -3.518 3.658 9.092 1 85.41 124 ILE B CA 1
ATOM 2038 C C . ILE B 1 124 ? -3.329 5.163 9.269 1 85.41 124 ILE B C 1
ATOM 2040 O O . ILE B 1 124 ? -3.085 5.638 10.38 1 85.41 124 ILE B O 1
ATOM 2044 N N . LEU B 1 125 ? -3.51 5.987 8.227 1 82.46 125 LEU B N 1
ATOM 2045 C CA . LEU B 1 125 ? -3.239 7.42 8.213 1 82.46 125 LEU B CA 1
ATOM 2046 C C . LEU B 1 125 ? -4.365 8.193 8.893 1 82.46 125 LEU B C 1
ATOM 2048 O O . LEU B 1 125 ? -4.117 9.196 9.565 1 82.46 125 LEU B O 1
ATOM 2052 N N . VAL B 1 126 ? -5.578 7.765 8.774 1 82.82 126 VAL B N 1
ATOM 2053 C CA . VAL B 1 126 ? -6.753 8.521 9.194 1 82.82 126 VAL B CA 1
ATOM 2054 C C . VAL B 1 126 ? -6.732 8.709 10.709 1 82.82 126 VAL B C 1
ATOM 2056 O O . VAL B 1 126 ? -6.948 9.817 11.207 1 82.82 126 VAL B O 1
ATOM 2059 N N . PRO B 1 127 ? -6.474 7.673 11.506 1 80.24 127 PRO B N 1
ATOM 2060 C CA . PRO B 1 127 ? -6.423 7.893 12.954 1 80.24 127 PRO B CA 1
ATOM 2061 C C . PRO B 1 127 ? -5.263 8.792 13.374 1 80.24 127 PRO B C 1
ATOM 2063 O O . PRO B 1 127 ? -5.316 9.419 14.435 1 80.24 127 PRO B O 1
ATOM 2066 N N . THR B 1 128 ? -4.223 8.883 12.591 1 73.61 128 THR B N 1
ATOM 2067 C CA . THR B 1 128 ? -3.04 9.654 12.955 1 73.61 128 THR B CA 1
ATOM 2068 C C . THR B 1 128 ? -3.295 11.149 12.785 1 73.61 128 THR B C 1
ATOM 2070 O O . THR B 1 128 ? -2.743 11.966 13.525 1 73.61 128 THR B O 1
ATOM 2073 N N . TYR B 1 129 ? -4.159 11.55 11.839 1 67.95 129 TYR B N 1
ATOM 2074 C CA . TYR B 1 129 ? -4.361 12.985 11.671 1 67.95 129 TYR B CA 1
ATOM 2075 C C . TYR B 1 129 ? -5.629 13.444 12.381 1 67.95 129 TYR B C 1
ATOM 2077 O O . TYR B 1 129 ? -5.821 14.641 12.608 1 67.95 129 TYR B O 1
ATOM 2085 N N . THR B 1 130 ? -6.581 12.583 12.714 1 65 130 THR B N 1
ATOM 2086 C CA . THR B 1 130 ? -7.755 12.982 13.482 1 65 130 THR B CA 1
ATOM 2087 C C . THR B 1 130 ? -7.378 13.288 14.929 1 65 130 THR B C 1
ATOM 2089 O O . THR B 1 130 ? -7.977 14.16 15.561 1 65 130 THR B O 1
ATOM 2092 N N . ARG B 1 131 ? -6.436 12.542 15.414 1 58.49 131 ARG B N 1
ATOM 2093 C CA . ARG B 1 131 ? -5.995 12.783 16.784 1 58.49 131 ARG B CA 1
ATOM 2094 C C . ARG B 1 131 ? -5.289 14.13 16.904 1 58.49 131 ARG B C 1
ATOM 2096 O O . ARG B 1 131 ? -5.42 14.817 17.919 1 58.49 131 ARG B O 1
ATOM 2103 N N . CYS B 1 132 ? -4.625 14.487 15.831 1 52.18 132 CYS B N 1
ATOM 2104 C CA . CYS B 1 132 ? -3.894 15.747 15.901 1 52.18 132 CYS B CA 1
ATOM 2105 C C . CYS B 1 132 ? -4.847 16.935 15.851 1 52.18 132 CYS B C 1
ATOM 2107 O O . CYS B 1 132 ? -4.608 17.956 16.497 1 52.18 132 CYS B O 1
ATOM 2109 N N . THR B 1 133 ? -5.942 16.793 15.198 1 55.44 133 THR B N 1
ATOM 2110 C CA . THR B 1 133 ? -6.904 17.887 15.121 1 55.44 133 THR B CA 1
ATOM 2111 C C . THR B 1 133 ? -7.663 18.035 16.436 1 55.44 133 THR B C 1
ATOM 2113 O O . THR B 1 133 ? -7.986 19.149 16.852 1 55.44 133 THR B O 1
ATOM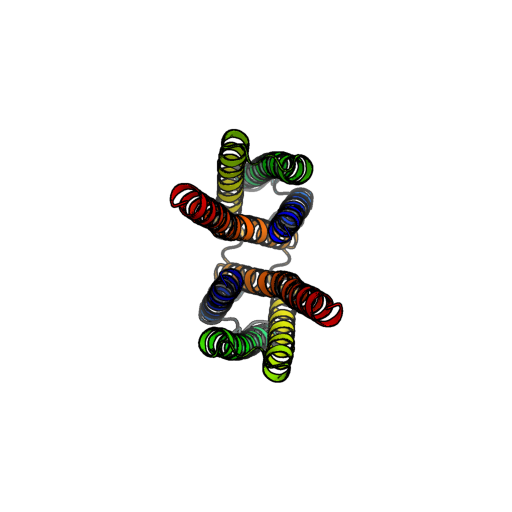 2116 N N . THR B 1 134 ? -7.86 16.862 17.074 1 54.81 134 THR B N 1
ATOM 2117 C CA . THR B 1 134 ? -8.56 16.974 18.349 1 54.81 134 THR B CA 1
ATOM 2118 C C . THR B 1 134 ? -7.653 17.589 19.411 1 54.81 134 THR B C 1
ATOM 2120 O O . THR B 1 134 ? -8.113 18.357 20.259 1 54.81 134 THR B O 1
ATOM 2123 N N . LYS B 1 135 ? -6.35 17.284 19.38 1 53.58 135 LYS B N 1
ATOM 2124 C CA . LYS B 1 135 ? -5.43 17.843 20.367 1 53.58 135 LYS B CA 1
ATOM 2125 C C . LYS B 1 135 ? -5.201 19.332 20.122 1 53.58 135 LYS B C 1
ATOM 2127 O O . LYS B 1 135 ? -5.161 20.123 21.068 1 53.58 135 LYS B O 1
ATOM 2132 N N . SER B 1 136 ? -5.121 19.73 18.885 1 51.03 136 SER B N 1
ATOM 2133 C CA . SER B 1 136 ? -4.881 21.142 18.602 1 51.03 136 SER B CA 1
ATOM 2134 C C . SER B 1 136 ? -6.077 21.998 19.007 1 51.03 136 SER B C 1
ATOM 2136 O O . SER B 1 136 ? -5.907 23.1 19.533 1 51.03 136 SER B O 1
ATOM 2138 N N . THR B 1 137 ? -7.216 21.413 18.873 1 51.4 137 THR B N 1
ATOM 2139 C CA . THR B 1 137 ? -8.395 22.178 19.262 1 51.4 137 THR B CA 1
ATOM 2140 C C . THR B 1 137 ? -8.498 22.279 20.781 1 51.4 137 THR B C 1
ATOM 2142 O O . THR B 1 137 ? -8.967 23.288 21.311 1 51.4 137 THR B O 1
ATOM 2145 N N . ARG B 1 138 ? -7.992 21.256 21.434 1 52.05 138 ARG B N 1
ATOM 2146 C CA . ARG B 1 138 ? -8.061 21.287 22.891 1 52.05 138 ARG B CA 1
ATOM 2147 C C . ARG B 1 138 ? -7.07 22.296 23.464 1 52.05 138 ARG B C 1
ATOM 2149 O O . ARG B 1 138 ? -7.382 23.002 24.425 1 52.05 138 ARG B O 1
ATOM 2156 N N . THR B 1 139 ? -5.943 22.32 22.805 1 52.15 139 THR B N 1
ATOM 2157 C CA . THR B 1 139 ? -4.953 23.259 23.32 1 52.15 139 THR B CA 1
ATOM 2158 C C . THR B 1 139 ? -5.423 24.699 23.131 1 52.15 139 THR B C 1
ATOM 2160 O O . THR B 1 139 ? -5.148 25.562 23.967 1 52.15 139 THR B O 1
ATOM 2163 N N . ARG B 1 140 ? -6.171 25.039 22.135 1 54.05 140 ARG B N 1
ATOM 2164 C CA . ARG B 1 140 ? -6.646 26.398 21.897 1 54.05 140 ARG B CA 1
ATOM 2165 C C . ARG B 1 140 ? -7.72 26.788 22.908 1 54.05 140 ARG B C 1
ATOM 2167 O O . ARG B 1 140 ? -7.774 27.937 23.352 1 54.05 140 ARG B O 1
ATOM 2174 N N . ARG B 1 141 ? -8.45 25.847 23.375 1 56.64 141 ARG B N 1
ATOM 2175 C CA . ARG B 1 141 ? -9.531 26.163 24.304 1 56.64 141 ARG B CA 1
ATOM 2176 C C . ARG B 1 141 ? -8.988 26.434 25.703 1 56.64 141 ARG B C 1
ATOM 2178 O O . ARG B 1 141 ? -9.506 27.294 26.42 1 56.64 141 ARG B O 1
ATOM 2185 N N . THR B 1 142 ? -7.908 25.778 25.926 1 57.21 142 THR B N 1
ATOM 2186 C CA . THR B 1 142 ? -7.371 25.976 27.268 1 57.21 142 THR B CA 1
ATOM 2187 C C . THR B 1 142 ? -6.774 27.372 27.411 1 57.21 142 THR B C 1
ATOM 2189 O O . THR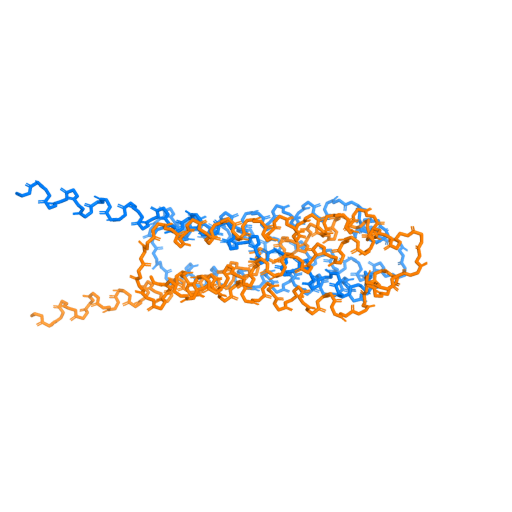 B 1 142 ? -6.808 27.959 28.495 1 57.21 142 THR B O 1
ATOM 2192 N N . VAL B 1 143 ? -6.267 27.933 26.328 1 57.77 143 VAL B N 1
ATOM 2193 C CA . VAL B 1 143 ? -5.6 29.225 26.457 1 57.77 143 VAL B CA 1
ATOM 2194 C C . VAL B 1 143 ? -6.64 30.328 26.642 1 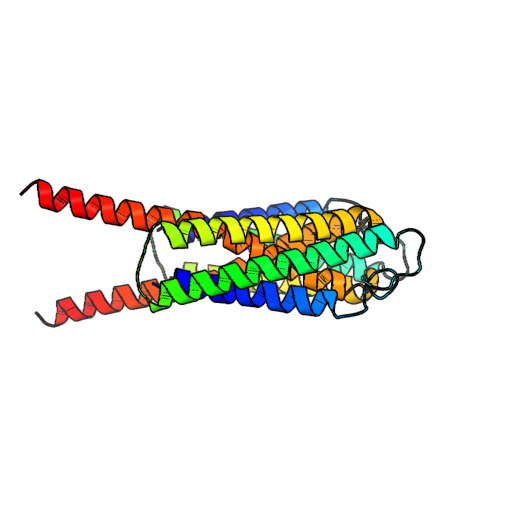57.77 143 VAL B C 1
ATOM 2196 O O . VAL B 1 143 ? -6.346 31.376 27.22 1 57.77 143 VAL B O 1
ATOM 2199 N N . ARG B 1 144 ? -7.851 30.146 26.163 1 57.34 144 ARG B N 1
ATOM 2200 C CA . ARG B 1 144 ? -8.833 31.219 26.282 1 57.34 144 ARG B CA 1
ATOM 2201 C C . ARG B 1 144 ? -9.443 31.251 27.679 1 57.34 144 ARG B C 1
ATOM 2203 O O . ARG B 1 144 ? -9.904 32.298 28.137 1 57.34 144 ARG B O 1
ATOM 2210 N N . ALA B 1 145 ? -9.341 30.063 28.275 1 57.03 145 ALA B N 1
ATOM 2211 C CA . ALA B 1 145 ? -10.06 30.07 29.546 1 57.03 145 ALA B CA 1
ATOM 2212 C C . ALA B 1 145 ? -9.21 30.685 30.654 1 57.03 145 ALA B C 1
ATOM 2214 O O . ALA B 1 145 ? -9.711 30.97 31.744 1 57.03 145 ALA B O 1
ATOM 2215 N N . THR B 1 146 ? -7.945 30.678 30.405 1 52.09 146 THR B N 1
ATOM 2216 C CA . THR B 1 146 ? -7.149 31.198 31.511 1 52.09 146 THR B CA 1
ATOM 2217 C C . THR B 1 146 ? -7.046 32.718 31.436 1 52.09 146 THR B C 1
ATOM 2219 O O . THR B 1 146 ? -6.324 33.336 32.221 1 52.09 146 THR B O 1
ATOM 2222 N N . ARG B 1 147 ? -7.661 33.41 30.455 1 41.41 147 ARG B N 1
ATOM 2223 C CA . ARG B 1 147 ? -7.66 34.85 30.691 1 41.41 147 ARG B CA 1
ATOM 2224 C C . ARG B 1 147 ? -8.874 35.271 31.513 1 41.41 147 ARG B C 1
ATOM 2226 O O . ARG B 1 147 ? -9.981 34.774 31.293 1 41.41 147 ARG B O 1
#

Sequence (294 aa):
MNTRVVTSVLIGIAILLTTIGVATNNWSGGNLLNQNGHNSETALGVGCLLIVGAVFLCIALIINVTQVLKNNESFGPCLAFFITLYLGVACLLVAVIIYTQIFSKQWSYFISVVGCVFALQVAILVPTYTRCTTKSTRTRRTVRATRMNTRVVTSVLIGIAILLTTIGVATNNWSGGNLLNQNGHNSETALGVGCLLIVGAVFLCIALIINVTQVLKNNESFGPCLAFFITLYLGVACLLVAVIIYTQIFSKQWSYFISVVGCVFALQVAILVPTYTRCTTKSTRTRRTVRATR